Protein AF-0000000078273095 (afdb_homodimer)

pLDDT: mean 83.02, std 12.74, range [33.72, 96.62]

Radius of gyration: 18.43 Å; Cα contacts (8 Å, |Δi|>4): 317; chains: 2; bounding box: 48×40×36 Å

Organism: Zancudomyces culisetae (NCBI:txid1213189)

Sequence (190 aa):
MDFSGLSENREEKAKEWKEKLDGKYLIIDCESLVPSNYDKATALQAKPELQVLLSSLPEPRRVLGPGVPVTRDLRLNRLNVTIDSTGLIKNVSFFMDFSGLSENREEKAKEWKEKLDGKYLIIDCESLVPSNYDKATALQAKPELQVLLSSLPEPRRVLGPGVPVTRDLRLNRLNVTIDSTGLIKNVSFF

Solvent-accessible surface area (backbone atoms only — not comparable to full-atom values): 10516 Å² total; per-residue (Å²): 131,78,63,63,60,60,52,51,55,35,53,52,50,25,51,53,47,35,65,73,42,57,82,19,20,46,39,78,49,50,66,61,80,40,44,86,64,51,35,65,74,56,19,65,67,47,56,74,90,36,48,38,53,49,68,74,51,69,77,53,62,45,77,37,39,71,88,57,88,73,83,82,76,72,40,61,71,21,37,35,39,27,22,42,46,47,18,39,40,75,45,52,41,56,60,131,79,65,62,61,61,52,51,55,36,52,53,50,25,52,54,48,35,64,73,41,58,82,19,21,46,40,78,50,49,66,61,79,40,45,86,64,51,34,65,72,56,19,64,68,46,55,74,90,36,49,39,54,51,66,76,49,70,78,53,63,44,77,37,39,71,88,57,88,72,82,82,75,73,40,61,72,22,38,34,40,27,23,42,45,48,18,38,40,75,45,54,41,55,60

Nearest PDB structures (foldseek):
  3rdz-assembly1_C  TM=8.016E-01  e=1.644E-01  Fagopyrum esculentum
  3w0e-assembly1_B  TM=5.625E-01  e=1.028E-01  Aspergillus fumigatus Af293
  7aon-assembly1_A  TM=6.463E-01  e=2.631E-01  Hordeum vulgare
  5ffn-assembly1_I  TM=5.330E-01  e=2.301E-01  Hordeum vulgare
  1tm5-assembly1_I  TM=5.239E-01  e=3.010E-01  Hordeum vulgare subsp. vulgare

Structure (mmCIF, N/CA/C/O backbone):
data_AF-0000000078273095-model_v1
#
loop_
_entity.id
_entity.type
_entity.pdbx_description
1 polymer 'Uncharacterized protein'
#
loop_
_atom_site.group_PDB
_atom_site.id
_atom_site.type_symbol
_atom_site.label_atom_id
_atom_site.label_alt_id
_atom_site.label_comp_id
_atom_site.label_asym_id
_atom_site.label_entity_id
_atom_site.label_seq_id
_atom_site.pdbx_PDB_ins_code
_atom_site.Cartn_x
_atom_site.Cartn_y
_atom_site.Cartn_z
_atom_site.occupancy
_atom_site.B_iso_or_equiv
_atom_site.auth_seq_id
_atom_site.auth_comp_id
_atom_site.auth_asym_id
_atom_site.auth_atom_id
_atom_site.pdbx_PDB_model_num
ATOM 1 N N . MET A 1 1 ? -30.922 1.148 17.562 1 33.72 1 MET A N 1
ATOM 2 C CA . MET A 1 1 ? -29.469 1.163 17.766 1 33.72 1 MET A CA 1
ATOM 3 C C . MET A 1 1 ? -28.906 2.553 17.516 1 33.72 1 MET A C 1
ATOM 5 O O . MET A 1 1 ? -29.203 3.18 16.5 1 33.72 1 MET A O 1
ATOM 9 N N . ASP A 1 2 ? -28.625 3.279 18.469 1 34.41 2 ASP A N 1
ATOM 10 C CA . ASP A 1 2 ? -28.312 4.703 18.469 1 34.41 2 ASP A CA 1
ATOM 11 C C . ASP A 1 2 ? -27 4.977 17.734 1 34.41 2 ASP A C 1
ATOM 13 O O . ASP A 1 2 ? -25.906 4.789 18.281 1 34.41 2 ASP A O 1
ATOM 17 N N . PHE A 1 3 ? -26.891 4.93 16.406 1 54.34 3 PHE A N 1
ATOM 18 C CA . PHE A 1 3 ? -25.828 5.191 15.438 1 54.34 3 PHE A CA 1
ATOM 19 C C . PHE A 1 3 ? -25.188 6.543 15.695 1 54.34 3 PHE A C 1
ATOM 21 O O . PHE A 1 3 ? -24.188 6.887 15.062 1 54.34 3 PHE A O 1
ATOM 28 N N . SER A 1 4 ? -25.766 7.367 16.547 1 54.34 4 SER A N 1
ATOM 29 C CA . SER A 1 4 ? -25.266 8.695 16.891 1 54.34 4 SER A CA 1
ATOM 30 C C . SER A 1 4 ? -23.922 8.602 17.594 1 54.34 4 SER A C 1
ATOM 32 O O . SER A 1 4 ? -23.031 9.43 17.359 1 54.34 4 SER A O 1
ATOM 34 N N . GLY A 1 5 ? -23.812 7.66 18.438 1 56.56 5 GLY A N 1
ATOM 35 C CA . GLY A 1 5 ? -22.609 7.48 19.234 1 56.56 5 GLY A CA 1
ATOM 36 C C . GLY A 1 5 ? -21.391 7.102 18.406 1 56.56 5 GLY A C 1
ATOM 37 O O . GLY A 1 5 ? -20.281 7.523 18.703 1 56.56 5 GLY A O 1
ATOM 38 N N . LEU A 1 6 ? -21.719 6.309 17.375 1 60.12 6 LEU A N 1
ATOM 39 C CA . LEU A 1 6 ? -20.656 5.836 16.5 1 60.12 6 LEU A CA 1
ATOM 40 C C . LEU A 1 6 ? -20.094 6.977 15.664 1 60.12 6 LEU A C 1
ATOM 42 O O . LEU A 1 6 ? -18.875 7.086 15.492 1 60.12 6 LEU A O 1
ATOM 46 N N . SER A 1 7 ? -21 7.891 15.336 1 66.44 7 SER A N 1
ATOM 47 C CA . SER A 1 7 ? -20.562 9.023 14.531 1 66.44 7 SER A CA 1
ATOM 48 C C . SER A 1 7 ? -19.766 10.023 15.359 1 66.44 7 SER A C 1
ATOM 50 O O . SER A 1 7 ? -18.766 10.578 14.883 1 66.44 7 SER A O 1
ATOM 52 N N . GLU A 1 8 ? -20.203 10.203 16.578 1 68.69 8 GLU A N 1
ATOM 53 C CA . GLU A 1 8 ? -19.516 11.156 17.453 1 68.69 8 GLU A CA 1
ATOM 54 C C . GLU A 1 8 ? -18.094 10.703 17.75 1 68.69 8 GLU A C 1
ATOM 56 O O . GLU A 1 8 ? -17.156 11.516 17.734 1 68.69 8 GLU A O 1
ATOM 61 N N . ASN A 1 9 ? -17.953 9.391 17.953 1 79.25 9 ASN A N 1
ATOM 62 C CA . ASN A 1 9 ? -16.641 8.852 18.281 1 79.25 9 ASN A CA 1
ATOM 63 C C . ASN A 1 9 ? -15.672 8.969 17.094 1 79.25 9 ASN A C 1
ATOM 65 O O . ASN A 1 9 ? -14.5 9.289 17.281 1 79.25 9 ASN A O 1
ATOM 69 N N . ARG A 1 10 ? -16.312 9.055 15.984 1 79.81 10 ARG A N 1
ATOM 70 C CA . ARG A 1 10 ? -15.484 9.141 14.781 1 79.81 10 ARG A CA 1
ATOM 71 C C . ARG A 1 10 ? -14.969 10.562 14.578 1 79.81 10 ARG A C 1
ATOM 73 O O . ARG A 1 10 ? -13.812 10.758 14.195 1 79.81 10 ARG A O 1
ATOM 80 N N . GLU A 1 11 ? -15.852 11.484 14.805 1 83.81 11 GLU A N 1
ATOM 81 C CA . GLU A 1 11 ? -15.492 12.891 14.625 1 83.81 11 GLU A CA 1
ATOM 82 C C . GLU A 1 11 ? -14.445 13.32 15.641 1 83.81 11 GLU A C 1
ATOM 84 O O . GLU A 1 11 ? -13.539 14.094 15.312 1 83.81 11 GLU A O 1
ATOM 89 N N . GLU A 1 12 ? -14.641 12.852 16.797 1 85.69 12 GLU A N 1
ATOM 90 C CA . GLU A 1 12 ? -13.664 13.18 17.828 1 85.69 12 GLU A CA 1
ATOM 91 C C . GLU A 1 12 ? -12.297 12.594 17.5 1 85.69 12 GLU A C 1
ATOM 93 O O . GLU A 1 12 ? -11.266 13.258 17.672 1 85.69 12 GLU A O 1
ATOM 98 N N . LYS A 1 13 ? -12.32 11.414 17.031 1 86.19 13 LYS A N 1
ATOM 99 C CA . LYS A 1 13 ? -11.07 10.766 16.656 1 86.19 13 LYS A CA 1
ATOM 100 C C . LYS A 1 13 ? -10.414 11.477 15.469 1 86.19 13 LYS A C 1
ATOM 102 O O . LYS A 1 13 ? -9.195 11.648 15.438 1 86.19 13 LYS A O 1
ATOM 107 N N . ALA A 1 14 ? -11.219 11.859 14.609 1 88.25 14 ALA A N 1
ATOM 108 C CA . ALA A 1 14 ? -10.719 12.578 13.445 1 88.25 14 ALA A CA 1
ATOM 109 C C . ALA A 1 14 ? -10.07 13.898 13.852 1 88.25 14 ALA A C 1
ATOM 111 O O . ALA A 1 14 ? -9.023 14.281 13.32 1 88.25 14 ALA A O 1
ATOM 112 N N . LYS A 1 15 ? -10.727 14.617 14.75 1 89.62 15 LYS A N 1
ATOM 113 C CA . LYS A 1 15 ? -10.195 15.883 15.242 1 89.62 15 LYS A CA 1
ATOM 114 C C . LYS A 1 15 ? -8.852 15.68 15.945 1 89.62 15 LYS A C 1
ATOM 116 O O . LYS A 1 15 ? -7.922 16.469 15.758 1 89.62 15 LYS A O 1
ATOM 121 N N . GLU A 1 16 ? -8.734 14.648 16.719 1 90.12 16 GLU A N 1
ATOM 122 C CA . GLU A 1 16 ? -7.492 14.336 17.406 1 90.12 16 GLU A CA 1
ATOM 123 C C . GLU A 1 16 ? -6.355 14.094 16.422 1 90.12 16 GLU A C 1
ATOM 125 O O . GLU A 1 16 ? -5.262 14.641 16.578 1 90.12 16 GLU A O 1
ATOM 130 N N . TRP A 1 17 ? -6.68 13.359 15.43 1 90.69 17 TRP A N 1
ATOM 131 C CA . TRP A 1 17 ? -5.641 13.031 14.461 1 90.69 17 TRP A CA 1
ATOM 132 C C . TRP A 1 17 ? -5.34 14.219 13.562 1 90.69 17 TRP A C 1
ATOM 134 O O . TRP A 1 17 ? -4.211 14.391 13.094 1 90.69 17 TRP A O 1
ATOM 144 N N . LYS A 1 18 ? -6.344 14.953 13.312 1 91.31 18 LYS A N 1
ATOM 145 C CA . LYS A 1 18 ? -6.086 16.172 12.547 1 91.31 18 LYS A CA 1
ATOM 146 C C . LYS A 1 18 ? -5.117 17.094 13.289 1 91.31 18 LYS A C 1
ATOM 148 O O . LYS A 1 18 ? -4.215 17.672 12.68 1 91.31 18 LYS A O 1
ATOM 153 N N . GLU A 1 19 ? -5.277 17.203 14.523 1 91.69 19 GLU A N 1
ATOM 154 C CA . GLU A 1 19 ? -4.383 18.031 15.328 1 91.69 19 GLU A CA 1
ATOM 155 C C . GLU A 1 19 ? -2.969 17.453 15.344 1 91.69 19 GLU A C 1
ATOM 157 O O . GLU A 1 19 ? -1.988 18.203 15.266 1 91.69 19 GLU A O 1
ATOM 162 N N . LYS A 1 20 ? -2.811 16.219 15.406 1 92.44 20 LYS A N 1
ATOM 163 C CA . LYS A 1 20 ? -1.517 15.555 15.484 1 92.44 20 LYS A CA 1
ATOM 164 C C . LYS A 1 20 ? -0.78 15.617 14.148 1 92.44 20 LYS A C 1
ATOM 166 O O . LYS A 1 20 ? 0.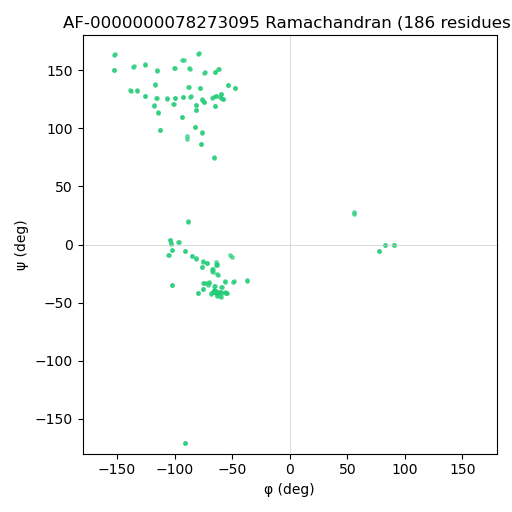45 15.703 14.117 1 92.44 20 LYS A O 1
ATOM 171 N N . LEU A 1 21 ? -1.568 15.586 13.094 1 94.25 21 LEU A N 1
ATOM 172 C CA . LEU A 1 21 ? -0.948 15.367 11.789 1 94.25 21 LEU A CA 1
ATOM 173 C C . LEU A 1 21 ? -0.916 16.656 10.977 1 94.25 21 LEU A C 1
ATOM 175 O O . LEU A 1 21 ? -0.281 16.719 9.922 1 94.25 21 LEU A O 1
ATOM 179 N N . ASP A 1 22 ? -1.639 17.688 11.562 1 92.25 22 ASP A N 1
ATOM 180 C CA . ASP A 1 22 ? -1.715 18.938 10.828 1 92.25 22 ASP A CA 1
ATOM 181 C C . ASP A 1 22 ? -0.324 19.531 10.602 1 92.25 22 ASP A C 1
ATOM 183 O O . ASP A 1 22 ? 0.465 19.641 11.539 1 92.25 22 ASP A O 1
ATOM 187 N N . GLY A 1 23 ? -0.073 19.812 9.32 1 93.19 23 GLY A N 1
ATOM 188 C CA . GLY A 1 23 ? 1.199 20.438 8.984 1 93.19 23 GLY A CA 1
ATOM 189 C C . GLY A 1 23 ? 2.334 19.438 8.867 1 93.19 23 GLY A C 1
ATOM 190 O O . GLY A 1 23 ? 3.486 19.812 8.656 1 93.19 23 GLY A O 1
ATOM 191 N N . LYS A 1 24 ? 2.113 18.203 9.07 1 95.81 24 LYS A N 1
ATOM 192 C CA . LYS A 1 24 ? 3.154 17.188 8.992 1 95.81 24 LYS A CA 1
ATOM 193 C C . LYS A 1 24 ? 3.215 16.562 7.59 1 95.81 24 LYS A C 1
ATOM 195 O O . LYS A 1 24 ? 2.305 16.766 6.785 1 95.81 24 LYS A O 1
ATOM 200 N N . TYR A 1 25 ? 4.367 15.984 7.305 1 95.06 25 TYR A N 1
ATOM 201 C CA . TYR A 1 25 ? 4.602 15.32 6.027 1 95.06 25 TYR A CA 1
ATOM 202 C C . TYR A 1 25 ? 4.609 13.805 6.199 1 95.06 25 TYR A C 1
ATOM 204 O O . TYR A 1 25 ? 5.309 13.273 7.062 1 95.06 25 TYR A O 1
ATOM 212 N N . LEU A 1 26 ? 3.801 13.18 5.438 1 94.5 26 LEU A N 1
ATOM 213 C CA . LEU A 1 26 ? 3.693 11.727 5.516 1 94.5 26 LEU A CA 1
ATOM 214 C C . LEU A 1 26 ? 4.816 11.062 4.727 1 94.5 26 LEU A C 1
ATOM 216 O O . LEU A 1 26 ? 4.988 11.328 3.535 1 94.5 26 LEU A O 1
ATOM 220 N N . ILE A 1 27 ? 5.621 10.266 5.418 1 92.06 27 ILE A N 1
ATOM 221 C CA . ILE A 1 27 ? 6.598 9.406 4.762 1 92.06 27 ILE A CA 1
ATOM 222 C C . ILE A 1 27 ? 5.996 8.023 4.535 1 92.06 27 ILE A C 1
ATOM 224 O O . ILE A 1 27 ? 5.727 7.293 5.492 1 92.06 27 ILE A O 1
ATOM 228 N N . ILE A 1 28 ? 5.773 7.781 3.348 1 88.56 28 ILE A N 1
ATOM 229 C CA . ILE A 1 28 ? 5.234 6.465 3.029 1 88.56 28 ILE A CA 1
ATOM 230 C C . ILE A 1 28 ? 6.375 5.449 2.955 1 88.56 28 ILE A C 1
ATOM 232 O O . ILE A 1 28 ? 7.168 5.465 2.01 1 88.56 28 ILE A O 1
ATOM 236 N N . ASP A 1 29 ? 6.488 4.746 3.955 1 82.5 29 ASP A N 1
ATOM 237 C CA . ASP A 1 29 ? 7.48 3.68 4.012 1 82.5 29 ASP A CA 1
ATOM 238 C C . ASP A 1 29 ? 6.902 2.367 3.486 1 82.5 29 ASP A C 1
ATOM 240 O O . ASP A 1 29 ? 6.195 1.659 4.207 1 82.5 29 ASP A O 1
ATOM 244 N N . CYS A 1 30 ? 7.078 2.084 2.244 1 72 30 CYS A N 1
ATOM 245 C CA . CYS A 1 30 ? 6.52 1.005 1.436 1 72 30 CYS A CA 1
ATOM 246 C C . CYS A 1 30 ? 6.414 -0.283 2.244 1 72 30 CYS A C 1
ATOM 248 O O . CYS A 1 30 ? 5.469 -1.053 2.074 1 72 30 CYS A O 1
ATOM 250 N N . GLU A 1 31 ? 7.242 -0.464 3.117 1 67.81 31 GLU A N 1
ATOM 251 C CA . GLU A 1 31 ? 7.258 -1.701 3.891 1 67.81 31 GLU A CA 1
ATOM 252 C C . GLU A 1 31 ? 5.973 -1.862 4.699 1 67.81 31 GLU A C 1
ATOM 254 O O . GLU A 1 31 ? 5.531 -2.984 4.957 1 67.81 31 GLU A O 1
ATOM 259 N N . SER A 1 32 ? 5.371 -0.72 4.977 1 65.38 32 SER A N 1
ATOM 260 C CA . SER A 1 32 ? 4.188 -0.773 5.824 1 65.38 32 SER A CA 1
ATOM 261 C C . SER A 1 32 ? 2.949 -1.159 5.023 1 65.38 32 SER A C 1
ATOM 263 O O . SER A 1 32 ? 1.927 -1.542 5.594 1 65.38 32 SER A O 1
ATOM 265 N N . LEU A 1 33 ? 3.107 -1.126 3.818 1 69.5 33 LEU A N 1
ATOM 266 C CA . LEU A 1 33 ? 1.97 -1.424 2.955 1 69.5 33 LEU A CA 1
ATOM 267 C C . LEU A 1 33 ? 2.072 -2.834 2.387 1 69.5 33 LEU A C 1
ATOM 269 O O . LEU A 1 33 ? 1.151 -3.309 1.717 1 69.5 33 LEU A O 1
ATOM 273 N N . VAL A 1 34 ? 3.143 -3.521 2.785 1 77.19 34 VAL A N 1
ATOM 274 C CA . VAL A 1 34 ? 3.418 -4.859 2.271 1 77.19 34 VAL A CA 1
ATOM 275 C C . VAL A 1 34 ? 3.332 -5.879 3.406 1 77.19 34 VAL A C 1
ATOM 277 O O . VAL A 1 34 ? 3.473 -5.523 4.578 1 77.19 34 VAL A O 1
ATOM 280 N N . PRO A 1 35 ? 2.949 -7.125 3.107 1 80 35 PRO A N 1
ATOM 281 C CA . PRO A 1 35 ? 2.988 -8.125 4.172 1 80 35 PRO A CA 1
ATOM 282 C C . PRO A 1 35 ? 4.301 -8.109 4.953 1 80 35 PRO A C 1
ATOM 284 O O . PRO A 1 35 ? 5.367 -7.902 4.367 1 80 35 PRO A O 1
ATOM 287 N N . SER A 1 36 ? 4.215 -8.172 6.309 1 75.38 36 SER A N 1
ATOM 288 C CA . SER A 1 36 ? 5.336 -7.98 7.223 1 75.38 36 SER A CA 1
ATOM 289 C C . SER A 1 36 ? 6.477 -8.945 6.91 1 75.38 36 SER A C 1
ATOM 291 O O . SER A 1 36 ? 7.648 -8.609 7.09 1 75.38 36 SER A O 1
ATOM 293 N N . ASN A 1 37 ? 6.215 -10.07 6.453 1 80 37 ASN A N 1
ATOM 294 C CA . ASN A 1 37 ? 7.246 -11.078 6.234 1 80 37 ASN A CA 1
ATOM 295 C C . ASN A 1 37 ? 7.723 -11.086 4.785 1 80 37 ASN A C 1
ATOM 297 O O . ASN A 1 37 ? 8.578 -11.891 4.414 1 80 37 ASN A O 1
ATOM 301 N N . TYR A 1 38 ? 7.176 -10.18 4.008 1 85.88 38 TYR A N 1
ATOM 302 C CA . TYR A 1 38 ? 7.586 -10.086 2.611 1 85.88 38 TYR A CA 1
ATOM 303 C C . TYR A 1 38 ? 9.031 -9.633 2.494 1 85.88 38 TYR A C 1
ATOM 305 O O . TYR A 1 38 ? 9.438 -8.648 3.125 1 85.88 38 TYR A O 1
ATOM 313 N N . ASP A 1 39 ? 9.859 -10.344 1.793 1 86.88 39 ASP A N 1
ATOM 314 C CA . ASP A 1 39 ? 11.258 -10.016 1.54 1 86.88 39 ASP A CA 1
ATOM 315 C C . ASP A 1 39 ? 11.492 -9.688 0.066 1 86.88 39 ASP A C 1
ATOM 317 O O . ASP A 1 39 ? 11.688 -10.594 -0.749 1 86.88 39 ASP A O 1
ATOM 321 N N . LYS A 1 40 ? 11.523 -8.453 -0.267 1 86.25 40 LYS A N 1
ATOM 322 C CA . LYS A 1 40 ? 11.672 -7.988 -1.643 1 86.25 40 LYS A CA 1
ATOM 323 C C . LYS A 1 40 ? 12.977 -8.5 -2.258 1 86.25 40 LYS A C 1
ATOM 325 O O . LYS A 1 40 ? 13.008 -8.859 -3.436 1 86.25 40 LYS A O 1
ATOM 330 N N . ALA A 1 41 ? 14.039 -8.477 -1.51 1 89.5 41 ALA A N 1
ATOM 331 C CA . ALA A 1 41 ? 15.328 -8.93 -2.01 1 89.5 41 ALA A CA 1
ATOM 332 C C . ALA A 1 41 ? 15.242 -10.359 -2.537 1 89.5 41 ALA A C 1
ATOM 334 O O . ALA A 1 41 ? 15.797 -10.68 -3.594 1 89.5 41 ALA A O 1
ATOM 335 N N . THR A 1 42 ? 14.516 -11.219 -1.789 1 92.25 42 THR A N 1
ATOM 336 C CA . THR A 1 42 ? 14.352 -12.609 -2.201 1 92.25 42 THR A CA 1
ATOM 337 C C . THR A 1 42 ? 13.5 -12.703 -3.465 1 92.25 42 THR A C 1
ATOM 339 O O . THR A 1 42 ? 13.82 -13.461 -4.379 1 92.25 42 THR A O 1
ATOM 342 N N . ALA A 1 43 ? 12.461 -11.938 -3.521 1 92.94 43 ALA A N 1
ATOM 343 C CA . ALA A 1 43 ? 11.594 -11.93 -4.699 1 92.94 43 ALA A CA 1
ATOM 344 C C . ALA A 1 43 ? 12.375 -11.523 -5.945 1 92.94 43 ALA A C 1
ATOM 346 O O . ALA A 1 43 ? 12.164 -12.078 -7.027 1 92.94 43 ALA A O 1
ATOM 347 N N . LEU A 1 44 ? 13.312 -10.602 -5.789 1 93.94 44 LEU A N 1
ATOM 348 C CA . LEU A 1 44 ? 14.07 -10.039 -6.898 1 93.94 44 LEU A CA 1
ATOM 349 C C . LEU A 1 44 ? 15.125 -11.023 -7.391 1 93.94 44 LEU A C 1
ATOM 351 O O . LEU A 1 44 ? 15.688 -10.852 -8.477 1 93.94 44 LEU A O 1
ATOM 355 N N . GLN A 1 45 ? 15.383 -12.016 -6.621 1 94.88 45 GLN A N 1
ATOM 356 C CA . GLN A 1 45 ? 16.344 -13.031 -7.035 1 94.88 45 GLN A CA 1
ATOM 357 C C . GLN A 1 45 ? 15.734 -13.969 -8.078 1 94.88 45 GLN A C 1
ATOM 359 O O . GLN A 1 45 ? 16.469 -14.68 -8.773 1 94.88 45 GLN A O 1
ATOM 364 N N . ALA A 1 46 ? 14.406 -13.992 -8.141 1 94.88 46 ALA A N 1
ATOM 365 C CA . ALA A 1 46 ? 13.758 -14.828 -9.141 1 94.88 46 ALA A CA 1
ATOM 366 C C . ALA A 1 46 ? 14.133 -14.391 -10.555 1 94.88 46 ALA A C 1
ATOM 368 O O . ALA A 1 46 ? 14.531 -13.242 -10.766 1 94.88 46 ALA A O 1
ATOM 369 N N . LYS A 1 47 ? 14.125 -15.367 -11.523 1 95.38 47 LYS A N 1
ATOM 370 C CA . LYS A 1 47 ? 14.344 -15.023 -12.922 1 95.38 47 LYS A CA 1
ATOM 371 C C . LYS A 1 47 ? 13.383 -13.93 -13.383 1 95.38 47 LYS A C 1
ATOM 373 O O . LYS A 1 47 ? 12.211 -13.93 -12.992 1 95.38 47 LYS A O 1
ATOM 378 N N . PRO A 1 48 ? 13.938 -12.984 -14.141 1 94.19 48 PRO A N 1
ATOM 379 C CA . PRO A 1 48 ? 13.102 -11.875 -14.602 1 94.19 48 PRO A CA 1
ATOM 380 C C . PRO A 1 48 ? 11.789 -12.352 -15.227 1 94.19 48 PRO A C 1
ATOM 382 O O . PRO A 1 48 ? 10.75 -11.711 -15.047 1 94.19 48 PRO A O 1
ATOM 385 N N . GLU A 1 49 ? 11.828 -13.562 -15.883 1 95 49 GLU A N 1
ATOM 386 C CA . GLU A 1 49 ? 10.633 -14.07 -16.547 1 95 49 GLU A CA 1
ATOM 387 C C . GLU A 1 49 ? 9.586 -14.523 -15.531 1 95 49 GLU A C 1
ATOM 389 O O . GLU A 1 49 ? 8.406 -14.656 -15.859 1 95 49 GLU A O 1
ATOM 394 N N . LEU A 1 50 ? 10 -14.703 -14.297 1 96.56 50 LEU A N 1
ATOM 395 C CA . LEU A 1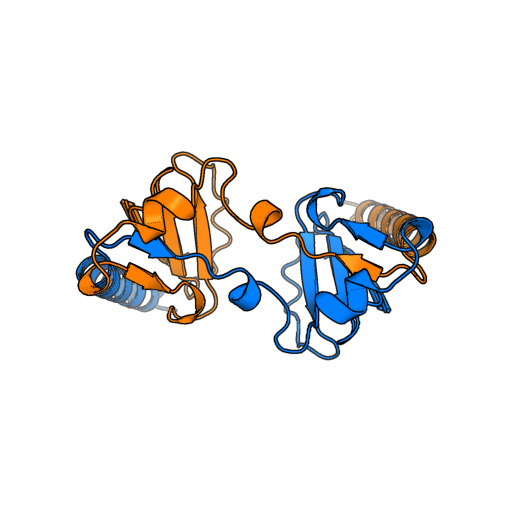 50 ? 9.102 -15.18 -13.258 1 96.56 50 LEU A CA 1
ATOM 396 C C . LEU A 1 50 ? 8.656 -14.031 -12.352 1 96.56 50 LEU A C 1
ATOM 398 O O . LEU A 1 50 ? 7.836 -14.219 -11.453 1 96.56 50 LEU A O 1
ATOM 402 N N . GLN A 1 51 ? 9.195 -12.875 -12.586 1 96.06 51 GLN A N 1
ATOM 403 C CA . GLN A 1 51 ? 8.844 -11.719 -11.766 1 96.06 51 GLN A CA 1
ATOM 404 C C . GLN A 1 51 ? 7.625 -10.992 -12.336 1 96.06 51 GLN A C 1
ATOM 406 O O . GLN A 1 51 ? 7.512 -10.82 -13.555 1 96.06 51 GLN A O 1
ATOM 411 N N . VAL A 1 52 ? 6.719 -10.648 -11.43 1 95.69 52 VAL A N 1
ATOM 412 C CA . VAL A 1 52 ? 5.574 -9.82 -11.812 1 95.69 52 VAL A CA 1
ATOM 413 C C . VAL A 1 52 ? 5.504 -8.594 -10.914 1 95.69 52 VAL A C 1
ATOM 415 O O . VAL A 1 52 ? 5.543 -8.703 -9.688 1 95.69 52 VAL A O 1
ATOM 418 N N . LEU A 1 53 ? 5.422 -7.441 -11.586 1 91.88 53 LEU A N 1
ATOM 419 C CA . LEU A 1 53 ? 5.301 -6.203 -10.836 1 91.88 53 LEU A CA 1
ATOM 420 C C . LEU A 1 53 ? 3.875 -6.012 -10.328 1 91.88 53 LEU A C 1
ATOM 422 O O . LEU A 1 53 ? 2.914 -6.266 -11.062 1 91.88 53 LEU A O 1
ATOM 426 N N . LEU A 1 54 ? 3.799 -5.621 -9.07 1 90.25 54 LEU A N 1
ATOM 427 C CA . LEU A 1 54 ? 2.482 -5.309 -8.523 1 90.25 54 LEU A CA 1
ATOM 428 C C . LEU A 1 54 ? 1.774 -4.262 -9.375 1 90.25 54 LEU A C 1
ATOM 430 O O . LEU A 1 54 ? 0.569 -4.363 -9.617 1 90.25 54 LEU A O 1
ATOM 434 N N . SER A 1 55 ? 2.504 -3.258 -9.82 1 84.81 55 SER A N 1
ATOM 435 C CA . SER A 1 55 ? 1.945 -2.156 -10.594 1 84.81 55 SER A CA 1
ATOM 436 C C . SER A 1 55 ? 1.401 -2.645 -11.93 1 84.81 55 SER A C 1
ATOM 438 O O . SER A 1 55 ? 0.615 -1.949 -12.578 1 84.81 55 SER A O 1
ATOM 440 N N . SER A 1 56 ? 1.796 -3.824 -12.359 1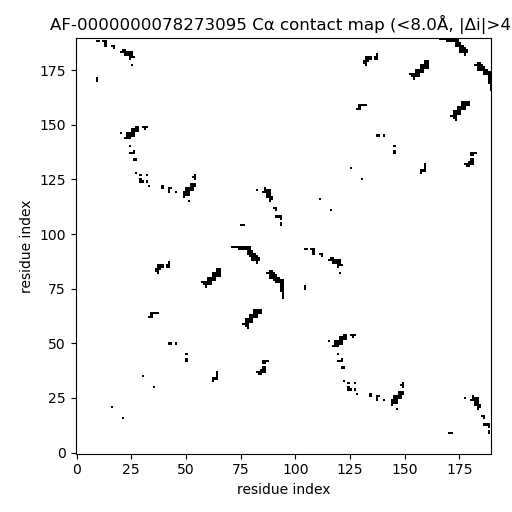 88.06 56 SER A N 1
ATOM 441 C CA . SER A 1 56 ? 1.328 -4.383 -13.625 1 88.06 56 SER A CA 1
ATOM 442 C C . SER A 1 56 ? -0.008 -5.102 -13.453 1 88.06 56 SER A C 1
ATOM 444 O O . SER A 1 56 ? -0.664 -5.445 -14.438 1 88.06 56 SER A O 1
ATOM 446 N N . LEU A 1 57 ? -0.493 -5.32 -12.273 1 88.06 57 LEU A N 1
ATOM 447 C CA . LEU A 1 57 ? -1.728 -6.039 -11.984 1 88.06 57 LEU A CA 1
ATOM 448 C C . LEU A 1 57 ? -2.928 -5.102 -12.016 1 88.06 57 LEU A C 1
ATOM 450 O O . LEU A 1 57 ? -2.789 -3.9 -11.766 1 88.06 57 LEU A O 1
ATOM 454 N N . PRO A 1 58 ? -4.059 -5.699 -12.352 1 83.38 58 PRO A N 1
ATOM 455 C CA . PRO A 1 58 ? -5.25 -4.852 -12.398 1 83.38 58 PRO A CA 1
ATOM 456 C C . PRO A 1 58 ? -5.637 -4.301 -11.031 1 83.38 58 PRO A C 1
ATOM 458 O O . PRO A 1 58 ? -5.383 -4.945 -10.008 1 83.38 58 PRO A O 1
ATOM 461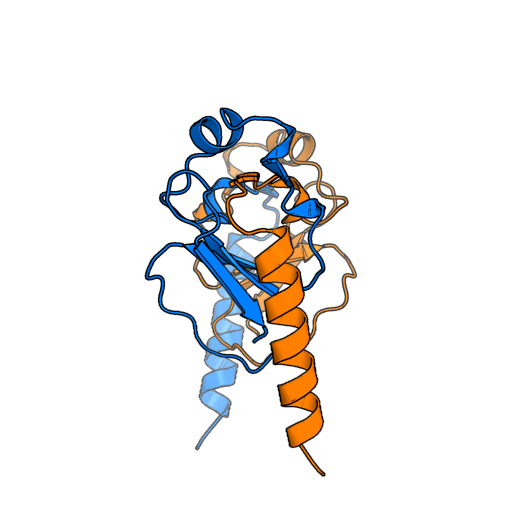 N N . GLU A 1 59 ? -6.238 -3.051 -11.086 1 78 59 GLU A N 1
ATOM 462 C CA . GLU A 1 59 ? -6.812 -2.447 -9.883 1 78 59 GLU A CA 1
ATOM 463 C C . GLU A 1 59 ? -8.328 -2.623 -9.852 1 78 59 GLU A C 1
ATOM 465 O O . GLU A 1 59 ? -8.969 -2.715 -10.898 1 78 59 GLU A O 1
ATOM 470 N N . PRO A 1 60 ? -9.031 -2.682 -8.695 1 75.12 60 PRO A N 1
ATOM 471 C CA . PRO A 1 60 ? -8.375 -2.65 -7.387 1 75.12 60 PRO A CA 1
ATOM 472 C C . PRO A 1 60 ? -7.668 -3.959 -7.047 1 75.12 60 PRO A C 1
ATOM 474 O O . PRO A 1 60 ? -8.07 -5.023 -7.52 1 75.12 60 PRO A O 1
ATOM 477 N N . ARG A 1 61 ? -6.539 -3.891 -6.27 1 82.94 61 ARG A N 1
ATOM 478 C CA . ARG A 1 61 ? -5.777 -5.066 -5.867 1 82.94 61 ARG A CA 1
ATOM 479 C C . ARG A 1 61 ? -5.383 -4.988 -4.398 1 82.94 61 ARG A C 1
ATOM 481 O O . ARG A 1 61 ? -5.25 -3.896 -3.842 1 82.94 61 ARG A O 1
ATOM 488 N N . ARG A 1 62 ? -5.23 -6.16 -3.869 1 80.12 62 ARG A N 1
ATOM 489 C CA . ARG A 1 62 ? -4.773 -6.309 -2.492 1 80.12 62 ARG A CA 1
ATOM 490 C C . ARG A 1 62 ? -3.75 -7.434 -2.373 1 80.12 62 ARG A C 1
ATOM 492 O O . ARG A 1 62 ? -3.922 -8.5 -2.969 1 80.12 62 ARG A O 1
ATOM 499 N N . VAL A 1 63 ? -2.707 -7.09 -1.704 1 87.94 63 VAL A N 1
ATOM 500 C CA . VAL A 1 63 ? -1.677 -8.094 -1.451 1 87.94 63 VAL A CA 1
ATOM 501 C C . VAL A 1 63 ? -1.834 -8.648 -0.038 1 87.94 63 VAL A C 1
ATOM 503 O O . VAL A 1 63 ? -1.895 -7.895 0.932 1 87.94 63 VAL A O 1
ATOM 506 N N . LEU A 1 64 ? -1.93 -9.961 0.062 1 86.12 64 LEU A N 1
ATOM 507 C CA . LEU A 1 64 ? -2.129 -10.641 1.34 1 86.12 64 LEU A CA 1
ATOM 508 C C . LEU A 1 64 ? -0.942 -11.539 1.668 1 86.12 64 LEU A C 1
ATOM 510 O O . LEU A 1 64 ? -0.391 -12.195 0.781 1 86.12 64 LEU A O 1
ATOM 514 N N . GLY A 1 65 ? -0.597 -11.453 2.926 1 85.88 65 GLY A N 1
ATOM 515 C CA . GLY A 1 65 ? 0.365 -12.43 3.402 1 85.88 65 GLY A CA 1
ATOM 516 C C . GLY A 1 65 ? -0.258 -13.781 3.707 1 85.88 65 GLY A C 1
ATOM 517 O O . GLY A 1 65 ? -1.483 -13.914 3.727 1 85.88 65 GLY A O 1
ATOM 518 N N . PRO A 1 66 ? 0.653 -14.781 3.82 1 80 66 PRO A N 1
ATOM 519 C CA . PRO A 1 66 ? 0.126 -16.109 4.125 1 80 66 PRO A CA 1
ATOM 520 C C . PRO A 1 66 ? -0.645 -16.156 5.441 1 80 66 PRO A C 1
ATOM 522 O O . PRO A 1 66 ? -0.159 -15.656 6.461 1 80 66 PRO A O 1
ATOM 525 N N . GLY A 1 67 ? -1.843 -16.703 5.414 1 77.06 67 GLY A N 1
ATOM 526 C CA . GLY A 1 67 ? -2.594 -16.922 6.637 1 77.06 67 GLY A CA 1
ATOM 527 C C . GLY A 1 67 ? -3.248 -15.672 7.18 1 77.06 67 GLY A C 1
ATOM 528 O O . GLY A 1 67 ? -3.75 -15.664 8.305 1 77.06 67 GLY A O 1
ATOM 529 N N . VAL A 1 68 ? -3.006 -14.516 6.594 1 72.38 68 VAL A N 1
ATOM 530 C CA . VAL A 1 68 ? -3.6 -13.281 7.098 1 72.38 68 VAL A CA 1
ATOM 531 C C . VAL A 1 68 ? -5.117 -13.328 6.941 1 72.38 68 VAL A C 1
ATOM 533 O O . VAL A 1 68 ? -5.625 -13.664 5.867 1 72.38 68 VAL A O 1
ATOM 536 N N . PRO A 1 69 ? -5.836 -13.227 8.141 1 72.44 69 PRO A N 1
ATOM 537 C CA . PRO A 1 69 ? -7.297 -13.203 8.031 1 72.44 69 PRO A CA 1
ATOM 538 C C . PRO A 1 69 ? -7.805 -12.055 7.164 1 72.44 69 PRO A C 1
ATOM 540 O O . PRO A 1 69 ? -7.238 -10.961 7.191 1 72.44 69 PRO A O 1
ATOM 543 N N . VAL A 1 70 ? -8.602 -12.344 6.152 1 70.88 70 VAL A N 1
ATOM 544 C CA . VAL A 1 70 ? -9.141 -11.32 5.266 1 70.88 70 VAL A CA 1
ATOM 545 C C . VAL A 1 70 ? -10.664 -11.281 5.395 1 70.88 70 VAL A C 1
ATOM 547 O O . VAL A 1 70 ? -11.312 -12.328 5.504 1 70.88 70 VAL A O 1
ATOM 550 N N . THR A 1 71 ? -11.141 -9.961 5.703 1 67.62 71 THR A N 1
ATOM 551 C CA . THR A 1 71 ? -12.586 -9.805 5.637 1 67.62 71 THR A CA 1
ATOM 552 C C . THR A 1 71 ? -13.055 -9.719 4.188 1 67.62 71 THR A C 1
ATOM 554 O O . THR A 1 71 ? -12.492 -8.961 3.391 1 67.62 71 THR A O 1
ATOM 557 N N . ARG A 1 72 ? -14 -10.641 3.924 1 68.62 72 ARG A N 1
ATOM 558 C CA . ARG A 1 72 ? -14.586 -10.594 2.59 1 68.62 72 ARG A CA 1
ATOM 559 C C . ARG A 1 72 ? -15.578 -9.438 2.467 1 68.62 72 ARG A C 1
ATOM 561 O O . ARG A 1 72 ? -16.562 -9.375 3.211 1 68.62 72 ARG A O 1
ATOM 568 N N . ASP A 1 73 ? -15.062 -8.227 1.896 1 64.06 73 ASP A N 1
ATOM 569 C CA . ASP A 1 73 ? -15.914 -7.047 1.814 1 64.06 73 ASP A CA 1
ATOM 570 C C . ASP A 1 73 ? -16.719 -7.039 0.518 1 64.06 73 ASP A C 1
ATOM 572 O O . ASP A 1 73 ? -17.312 -6.02 0.156 1 64.06 73 ASP A O 1
ATOM 576 N N . LEU A 1 74 ? -16.953 -8.062 -0.233 1 67.44 74 LEU A N 1
ATOM 577 C CA . LEU A 1 74 ? -17.766 -8.305 -1.42 1 67.44 74 LEU A CA 1
ATOM 578 C C . LEU A 1 74 ? -17.406 -7.332 -2.539 1 67.44 74 LEU A C 1
ATOM 580 O O . LEU A 1 74 ? -18.266 -6.879 -3.285 1 67.44 74 LEU A O 1
ATOM 584 N N . ARG A 1 75 ? -16.203 -6.836 -2.594 1 70.38 75 ARG A N 1
ATOM 585 C CA . ARG A 1 75 ? -15.703 -6.164 -3.789 1 70.38 75 ARG A CA 1
ATOM 586 C C . ARG A 1 75 ? -15.32 -7.176 -4.867 1 70.38 75 ARG A C 1
ATOM 588 O O . ARG A 1 75 ? -14.164 -7.59 -4.953 1 70.38 75 ARG A O 1
ATOM 595 N N . LEU A 1 76 ? -16.234 -7.535 -5.605 1 77.56 76 LEU A N 1
ATOM 596 C CA . LEU A 1 76 ? -16.156 -8.664 -6.523 1 77.56 76 LEU A CA 1
ATOM 597 C C . LEU A 1 76 ? -15.109 -8.43 -7.602 1 77.56 76 LEU A C 1
ATOM 599 O O . LEU A 1 76 ? -14.617 -9.375 -8.219 1 77.56 76 LEU A O 1
ATOM 603 N N . ASN A 1 77 ? -14.68 -7.184 -7.742 1 80.88 77 ASN A N 1
ATOM 604 C CA . ASN A 1 77 ? -13.75 -6.879 -8.82 1 80.88 77 ASN A CA 1
ATOM 605 C C . ASN A 1 77 ? -12.328 -6.699 -8.297 1 80.88 77 ASN A C 1
ATOM 607 O O . ASN A 1 77 ? -11.406 -6.406 -9.062 1 80.88 77 ASN A O 1
ATOM 611 N N . ARG A 1 78 ? -12.18 -6.93 -6.992 1 80.75 78 ARG A N 1
ATOM 612 C CA . ARG A 1 78 ? -10.852 -6.738 -6.422 1 80.75 78 ARG A CA 1
ATOM 613 C C . ARG A 1 78 ? -10 -8 -6.566 1 80.75 78 ARG A C 1
ATOM 615 O O . ARG A 1 78 ? -10.398 -9.078 -6.117 1 80.75 78 ARG A O 1
ATOM 622 N N . LEU A 1 79 ? -8.828 -7.805 -7.145 1 87 79 LEU A N 1
ATOM 623 C CA . LEU A 1 79 ? -7.848 -8.883 -7.258 1 87 79 LEU A CA 1
ATOM 624 C C . LEU A 1 79 ? -7.07 -9.047 -5.957 1 87 79 LEU A C 1
ATOM 626 O O . LEU A 1 79 ? -6.391 -8.117 -5.512 1 87 79 LEU A O 1
ATOM 630 N N . ASN A 1 80 ? -7.262 -10.227 -5.332 1 87.62 80 ASN A N 1
ATOM 631 C CA . ASN A 1 80 ? -6.5 -10.578 -4.141 1 87.62 80 ASN A CA 1
ATOM 632 C C . ASN A 1 80 ? -5.352 -11.531 -4.465 1 87.62 80 ASN A C 1
ATOM 634 O O . ASN A 1 80 ? -5.574 -12.602 -5.02 1 87.62 80 ASN A O 1
ATOM 638 N N . VAL A 1 81 ? -4.164 -11.062 -4.148 1 91.56 81 VAL A N 1
ATOM 639 C CA . VAL A 1 81 ? -2.975 -11.875 -4.402 1 91.56 81 VAL A CA 1
ATOM 640 C C . VAL A 1 81 ? -2.322 -12.266 -3.078 1 91.56 81 VAL A C 1
ATOM 642 O O . VAL A 1 81 ? -1.863 -11.406 -2.326 1 91.56 81 VAL A O 1
ATOM 645 N N . THR A 1 82 ? -2.342 -13.57 -2.785 1 92 82 THR A N 1
ATOM 646 C CA . THR A 1 82 ? -1.688 -14.086 -1.588 1 92 82 THR A CA 1
ATOM 647 C C . THR A 1 82 ? -0.26 -14.523 -1.898 1 92 82 THR A C 1
ATOM 649 O O . THR A 1 82 ? -0.033 -15.297 -2.83 1 92 82 THR A O 1
ATOM 652 N N . ILE A 1 83 ? 0.687 -13.984 -1.083 1 94 83 ILE A N 1
ATOM 653 C CA . ILE A 1 83 ? 2.088 -14.305 -1.337 1 94 83 ILE A CA 1
ATOM 654 C C . ILE A 1 83 ? 2.727 -14.859 -0.066 1 94 83 ILE A C 1
ATOM 656 O O . ILE A 1 83 ? 2.221 -14.648 1.037 1 94 83 ILE A O 1
ATOM 660 N N . ASP A 1 84 ? 3.777 -15.633 -0.267 1 93.62 84 ASP A N 1
ATOM 661 C CA . ASP A 1 84 ? 4.578 -16.031 0.889 1 93.62 84 ASP A CA 1
ATOM 662 C C . ASP A 1 84 ? 5.711 -15.039 1.135 1 93.62 84 ASP A C 1
ATOM 664 O O . ASP A 1 84 ? 5.758 -13.969 0.513 1 93.62 84 ASP A O 1
ATOM 668 N N . SER A 1 85 ? 6.633 -15.398 2.053 1 91.25 85 SER A N 1
ATOM 669 C CA . SER A 1 85 ? 7.676 -14.469 2.479 1 91.25 85 SER A CA 1
ATOM 670 C C . SER A 1 85 ? 8.648 -14.172 1.344 1 91.25 85 SER A C 1
ATOM 672 O O . SER A 1 85 ? 9.312 -13.133 1.339 1 91.25 85 SER A O 1
ATOM 674 N N . THR A 1 86 ? 8.742 -15.055 0.307 1 93.19 86 THR A N 1
ATOM 675 C CA . THR A 1 86 ? 9.688 -14.898 -0.792 1 93.19 86 THR A CA 1
ATOM 676 C C . THR A 1 86 ? 9.055 -14.109 -1.94 1 93.19 86 THR A C 1
ATOM 678 O O . THR A 1 86 ? 9.727 -13.797 -2.924 1 93.19 86 THR A O 1
ATOM 681 N N . GLY A 1 87 ? 7.73 -13.828 -1.735 1 94 87 GLY A N 1
ATOM 682 C CA . GLY A 1 87 ? 7.016 -13.156 -2.809 1 94 87 GLY A CA 1
ATOM 683 C C . GLY A 1 87 ? 6.363 -14.117 -3.785 1 94 87 GLY A C 1
ATOM 684 O O . GLY A 1 87 ? 5.75 -13.688 -4.766 1 94 87 GLY A O 1
ATOM 685 N N . LEU A 1 88 ? 6.555 -15.43 -3.498 1 96.06 88 LEU A N 1
ATOM 686 C CA . LEU A 1 88 ? 5.898 -16.422 -4.344 1 96.06 88 LEU A CA 1
ATOM 687 C C . LEU A 1 88 ? 4.383 -16.312 -4.23 1 96.06 88 LEU A C 1
ATOM 689 O O . LEU A 1 88 ? 3.84 -16.297 -3.121 1 96.06 88 LEU A O 1
ATOM 693 N N . ILE A 1 89 ? 3.773 -16.203 -5.359 1 95.81 89 ILE A N 1
ATOM 694 C CA . ILE A 1 89 ? 2.318 -16.094 -5.371 1 95.81 89 ILE A CA 1
ATOM 695 C C . ILE A 1 89 ? 1.698 -17.469 -5.07 1 95.81 89 ILE A C 1
ATOM 697 O O . ILE A 1 89 ? 1.931 -18.438 -5.797 1 95.81 89 ILE A O 1
ATOM 701 N N . LYS A 1 90 ? 0.884 -17.516 -4.02 1 94.38 90 LYS A N 1
ATOM 702 C CA . LYS A 1 90 ? 0.3 -18.766 -3.562 1 94.38 90 LYS A CA 1
ATOM 703 C C . LYS A 1 90 ? -1.155 -18.891 -4.004 1 94.38 90 LYS A C 1
ATOM 705 O O . LYS A 1 90 ? -1.655 -20 -4.211 1 94.38 90 LYS A O 1
ATOM 710 N N . ASN A 1 91 ? -1.791 -17.828 -4.027 1 92.56 91 ASN A N 1
ATOM 711 C CA . ASN A 1 91 ? -3.205 -17.859 -4.379 1 92.56 91 ASN A CA 1
ATOM 712 C C . ASN A 1 91 ? -3.656 -16.547 -5.008 1 92.56 91 ASN A C 1
ATOM 714 O O . ASN A 1 91 ? -3.084 -15.492 -4.727 1 92.56 91 ASN A O 1
ATOM 718 N N . VAL A 1 92 ? -4.66 -16.625 -5.898 1 92.44 92 VAL A N 1
ATOM 719 C CA . VAL A 1 92 ? -5.301 -15.469 -6.523 1 92.44 92 VAL A CA 1
ATOM 720 C C . VAL A 1 92 ? -6.816 -15.625 -6.453 1 92.44 92 VAL A C 1
ATOM 722 O O . VAL A 1 92 ? -7.352 -16.703 -6.695 1 92.44 92 VAL A O 1
ATOM 725 N N . SER A 1 93 ? -7.469 -14.602 -6.047 1 89.75 93 SER A N 1
ATOM 726 C CA . SER A 1 93 ? -8.922 -14.641 -5.93 1 89.75 93 SER A CA 1
ATOM 727 C C . SER A 1 93 ? -9.523 -13.25 -6.117 1 89.75 93 SER A C 1
ATOM 729 O O . SER A 1 93 ? -8.805 -12.258 -6.168 1 89.75 93 SER A O 1
ATOM 731 N N . PHE A 1 94 ? -10.914 -13.281 -6.371 1 85 94 PHE A N 1
ATOM 732 C CA . PHE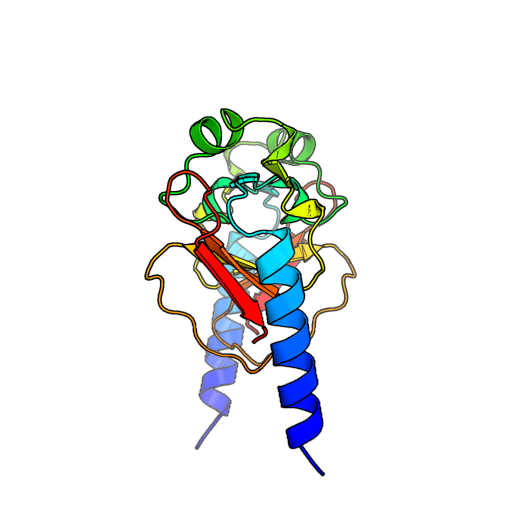 A 1 94 ? -11.617 -12.008 -6.469 1 85 94 PHE A CA 1
ATOM 733 C C . PHE A 1 94 ? -12.68 -11.883 -5.383 1 85 94 PHE A C 1
ATOM 735 O O . PHE A 1 94 ? -13.578 -12.727 -5.293 1 85 94 PHE A O 1
ATOM 742 N N . PHE A 1 95 ? -12.539 -10.883 -4.535 1 80.06 95 PHE A N 1
ATOM 743 C CA . PHE A 1 95 ? -13.539 -10.516 -3.539 1 80.06 95 PHE A CA 1
ATOM 744 C C . PHE A 1 95 ? -13.133 -9.234 -2.814 1 80.06 95 PHE A C 1
ATOM 746 O O . PHE A 1 95 ? -11.977 -8.812 -2.889 1 80.06 95 PHE A O 1
ATOM 753 N N . MET B 1 1 ? -32.75 -11 -9.664 1 34.56 1 MET B N 1
ATOM 754 C CA . MET B 1 1 ? -31.484 -10.625 -10.273 1 34.56 1 MET B CA 1
ATOM 755 C C . MET B 1 1 ? -30.484 -11.781 -10.188 1 34.56 1 MET B C 1
ATOM 757 O O . MET B 1 1 ? -30.297 -12.375 -9.125 1 34.56 1 MET B O 1
ATOM 761 N N . ASP B 1 2 ? -30.25 -12.461 -11.164 1 33.78 2 ASP B N 1
ATOM 762 C CA . ASP B 1 2 ? -29.516 -13.727 -11.266 1 33.78 2 ASP B CA 1
ATOM 763 C C . ASP B 1 2 ? -28.047 -13.547 -10.914 1 33.78 2 ASP B C 1
ATOM 765 O O . ASP B 1 2 ? -27.266 -13.062 -11.734 1 33.78 2 ASP B O 1
ATOM 769 N N . PHE B 1 3 ? -27.609 -13.398 -9.688 1 53.88 3 PHE B N 1
ATOM 770 C CA . PHE B 1 3 ? -26.297 -13.273 -9.047 1 53.88 3 PHE B CA 1
ATOM 771 C C . PHE B 1 3 ? -25.375 -14.398 -9.484 1 53.88 3 PHE B C 1
ATOM 773 O O . PHE B 1 3 ? -24.188 -14.414 -9.133 1 53.88 3 PHE B O 1
ATOM 780 N N . SER B 1 4 ? -25.875 -15.398 -10.18 1 54.78 4 SER B N 1
ATOM 781 C CA . SER B 1 4 ? -25.109 -16.547 -10.664 1 54.78 4 SER B CA 1
ATOM 782 C C . SER B 1 4 ? -24.062 -16.109 -11.68 1 54.78 4 SER B C 1
ATOM 784 O O . SER B 1 4 ? -22.953 -16.641 -11.688 1 54.78 4 SER B O 1
ATOM 786 N N . GLY B 1 5 ? -24.453 -15.234 -12.5 1 56.72 5 GLY B N 1
ATOM 787 C CA . GLY B 1 5 ? -23.594 -14.758 -13.57 1 56.72 5 GLY B CA 1
ATOM 788 C C . GLY B 1 5 ? -22.375 -14.016 -13.062 1 56.72 5 GLY B C 1
ATOM 789 O O . GLY B 1 5 ? -21.281 -14.125 -13.633 1 56.72 5 GLY B O 1
ATOM 790 N N . LEU B 1 6 ? -22.641 -13.305 -11.969 1 60.5 6 LEU B N 1
ATOM 791 C CA . LEU B 1 6 ? -21.562 -12.508 -11.383 1 60.5 6 LEU B CA 1
ATOM 792 C C . LEU B 1 6 ? -20.516 -13.406 -10.742 1 60.5 6 LEU B C 1
ATOM 794 O O . LEU B 1 6 ? -19.312 -13.164 -10.875 1 60.5 6 LEU B O 1
ATOM 798 N N . SER B 1 7 ? -21 -14.531 -10.234 1 66.88 7 SER B N 1
ATOM 799 C CA . SER B 1 7 ? -20.078 -15.461 -9.586 1 66.88 7 SER B CA 1
ATOM 800 C C . SER B 1 7 ? -19.25 -16.234 -10.609 1 66.88 7 SER B C 1
ATOM 802 O O . SER B 1 7 ? -18.062 -16.453 -10.406 1 66.88 7 SER B O 1
ATOM 804 N N . GLU B 1 8 ? -19.891 -16.578 -11.688 1 68.94 8 GLU B N 1
ATOM 805 C CA . GLU B 1 8 ? -19.203 -17.344 -12.719 1 68.94 8 GLU B CA 1
ATOM 806 C C . GLU B 1 8 ? -18.078 -16.516 -13.352 1 68.94 8 GLU B C 1
ATOM 808 O O . GLU B 1 8 ? -16.984 -17.031 -13.602 1 68.94 8 GLU B O 1
ATOM 813 N N . ASN B 1 9 ? -18.391 -15.25 -13.562 1 79.5 9 ASN B N 1
ATOM 814 C CA . ASN B 1 9 ? -17.406 -14.375 -14.188 1 79.5 9 ASN B CA 1
ATOM 815 C C . ASN B 1 9 ? -16.188 -14.156 -13.289 1 79.5 9 ASN B C 1
ATOM 817 O O . ASN B 1 9 ? -15.047 -14.141 -13.766 1 79.5 9 ASN B O 1
ATOM 821 N N . ARG B 1 10 ? -16.469 -14.344 -12.055 1 79.88 10 ARG B N 1
ATOM 822 C CA . ARG B 1 10 ? -15.391 -14.133 -11.094 1 79.88 10 ARG B CA 1
ATOM 823 C C . ARG B 1 10 ? -14.461 -15.344 -11.055 1 79.88 10 ARG B C 1
ATOM 825 O O . ARG B 1 10 ? -13.234 -15.188 -10.984 1 79.88 10 ARG B O 1
ATOM 832 N N . GLU B 1 11 ? -15.078 -16.469 -11.086 1 83.88 11 GLU B N 1
ATOM 833 C CA . GLU B 1 11 ? -14.305 -17.703 -11.031 1 83.88 11 GLU B CA 1
ATOM 834 C C . GLU B 1 11 ? -13.453 -17.875 -12.289 1 83.88 11 GLU B C 1
ATOM 836 O O . GLU B 1 11 ? -12.312 -18.344 -12.211 1 83.88 11 GLU B O 1
ATOM 841 N N . GLU B 1 12 ? -14.047 -17.547 -13.359 1 85.75 12 GLU B N 1
ATOM 842 C CA . GLU B 1 12 ? -13.297 -17.641 -14.609 1 85.75 12 GLU B CA 1
ATOM 843 C C . GLU B 1 12 ? -12.117 -16.672 -14.609 1 85.75 12 GLU B C 1
ATOM 845 O O . GLU B 1 12 ? -11.016 -17.031 -15.047 1 85.75 12 GLU B O 1
ATOM 850 N N . LYS B 1 13 ? -12.352 -15.516 -14.117 1 86.19 13 LYS B N 1
ATOM 851 C CA . LYS B 1 13 ? -11.281 -14.523 -14.047 1 86.19 13 LYS B CA 1
ATOM 852 C C . LYS B 1 13 ? -10.188 -14.969 -13.086 1 86.19 13 LYS B C 1
ATOM 854 O O . LYS B 1 13 ? -9 -14.781 -13.359 1 86.19 13 LYS B O 1
ATOM 859 N N . ALA B 1 14 ? -10.633 -15.516 -12.062 1 88.25 14 ALA B N 1
ATOM 860 C CA . ALA B 1 14 ? -9.672 -16.016 -11.078 1 88.25 14 ALA B CA 1
ATOM 861 C C . ALA B 1 14 ? -8.805 -17.109 -11.664 1 88.25 14 ALA B C 1
ATOM 863 O O . ALA B 1 14 ? -7.594 -17.156 -11.414 1 88.25 14 ALA B O 1
ATOM 864 N N . LYS B 1 15 ? -9.406 -18.016 -12.391 1 89.81 15 LYS B N 1
ATOM 865 C CA . LYS B 1 15 ? -8.672 -19.109 -13.031 1 89.81 15 LYS B CA 1
ATOM 866 C C . LYS B 1 15 ? -7.66 -18.562 -14.039 1 89.81 15 LYS B C 1
ATOM 868 O O . LYS B 1 15 ? -6.531 -19.047 -14.109 1 89.81 15 LYS B O 1
ATOM 873 N N . GLU B 1 16 ? -8.055 -17.578 -14.789 1 90.25 16 GLU B N 1
ATOM 874 C CA . GLU B 1 16 ? -7.164 -16.953 -15.758 1 90.25 16 GLU B CA 1
ATOM 875 C C . GLU B 1 16 ? -5.938 -16.359 -15.07 1 90.25 16 GLU B C 1
ATOM 877 O O . GLU B 1 16 ? -4.809 -16.578 -15.508 1 90.25 16 GLU B O 1
ATOM 882 N N . TRP B 1 17 ? -6.195 -15.695 -14.031 1 90.62 17 TRP B N 1
ATOM 883 C CA . TRP B 1 17 ? -5.09 -15.039 -13.336 1 90.62 17 TRP B CA 1
ATOM 884 C C . TRP B 1 17 ? -4.25 -16.047 -12.562 1 90.62 17 TRP B C 1
ATOM 886 O O . TRP B 1 17 ? -3.043 -15.859 -12.391 1 90.62 17 TRP B O 1
ATOM 896 N N . LYS B 1 18 ? -4.902 -17.031 -12.086 1 91.25 18 LYS B N 1
ATOM 897 C CA . LYS B 1 18 ? -4.129 -18.078 -11.43 1 91.25 18 LYS B CA 1
ATOM 898 C C . LYS B 1 18 ? -3.15 -18.719 -12.406 1 91.25 18 LYS B C 1
ATOM 900 O O . LYS B 1 18 ? -1.998 -18.984 -12.055 1 91.25 18 LYS B O 1
ATOM 905 N N . GLU B 1 19 ? -3.58 -18.953 -13.562 1 91.69 19 GLU B N 1
ATOM 906 C CA . GLU B 1 19 ? -2.711 -19.516 -14.586 1 91.69 19 GLU B CA 1
ATOM 907 C C . GLU B 1 19 ? -1.569 -18.578 -14.938 1 91.69 19 GLU B C 1
ATOM 909 O O . GLU B 1 19 ? -0.432 -19 -15.133 1 91.69 19 GLU B O 1
ATOM 914 N N . LYS B 1 20 ? -1.791 -17.359 -15.023 1 92.31 20 LYS B N 1
ATOM 915 C CA . LYS B 1 20 ? -0.806 -16.344 -15.406 1 92.31 20 LYS B CA 1
ATOM 916 C C . LYS B 1 20 ? 0.222 -16.141 -14.297 1 92.31 20 LYS B C 1
ATOM 918 O O . LYS B 1 20 ? 1.393 -15.867 -14.57 1 92.31 20 LYS B O 1
ATOM 923 N N . LEU B 1 21 ? -0.253 -16.266 -13.078 1 94.25 21 LEU B N 1
ATOM 924 C CA . LEU B 1 21 ? 0.577 -15.828 -11.969 1 94.25 21 LEU B CA 1
ATOM 925 C C . LEU B 1 21 ? 1.178 -17.016 -11.227 1 94.25 21 LEU B C 1
ATOM 927 O O . LEU B 1 21 ? 2.043 -16.844 -10.367 1 94.25 21 LEU B O 1
ATOM 931 N N . ASP B 1 22 ? 0.655 -18.219 -11.641 1 92.31 22 ASP B N 1
ATOM 932 C CA . ASP B 1 22 ? 1.128 -19.422 -10.938 1 92.31 22 ASP B CA 1
ATOM 933 C C . ASP B 1 22 ? 2.641 -19.578 -11.078 1 92.31 22 ASP B C 1
ATOM 935 O O . ASP B 1 22 ? 3.176 -19.5 -12.188 1 92.31 22 ASP B O 1
ATOM 939 N N . GLY B 1 23 ? 3.266 -19.703 -9.914 1 93.25 23 GLY B N 1
ATOM 940 C CA . GLY B 1 23 ? 4.703 -19.922 -9.914 1 93.25 23 GLY B CA 1
ATOM 941 C C . GLY B 1 23 ? 5.5 -18.641 -10.055 1 93.25 23 GLY B C 1
ATOM 942 O O . GLY B 1 23 ? 6.727 -18.672 -10.141 1 93.25 23 GLY B O 1
ATOM 943 N N . LYS B 1 24 ? 4.891 -17.531 -10.172 1 95.75 24 LYS B N 1
ATOM 944 C CA . LYS B 1 24 ? 5.582 -16.25 -10.32 1 95.75 24 LYS B CA 1
ATOM 945 C C . LYS B 1 24 ? 5.805 -15.586 -8.961 1 95.75 24 LYS B C 1
ATOM 947 O O . LYS B 1 24 ? 5.215 -16 -7.961 1 95.75 24 LYS B O 1
ATOM 952 N N . TYR B 1 25 ? 6.773 -14.695 -8.961 1 95.12 25 TYR B N 1
ATOM 953 C CA . TYR B 1 25 ? 7.113 -13.93 -7.77 1 95.12 25 TYR B CA 1
ATOM 954 C C . TYR B 1 25 ? 6.641 -12.484 -7.891 1 95.12 25 TYR B C 1
ATOM 956 O O . TYR B 1 25 ? 6.93 -11.812 -8.883 1 95.12 25 TYR B O 1
ATOM 964 N N . LEU B 1 26 ? 5.902 -12.086 -6.941 1 94.56 26 LEU B N 1
ATOM 965 C CA . LEU B 1 26 ? 5.371 -10.727 -6.949 1 94.56 26 LEU B CA 1
ATOM 966 C C . LEU B 1 26 ? 6.41 -9.727 -6.445 1 94.56 26 LEU B C 1
ATOM 968 O O . LEU B 1 26 ? 6.941 -9.883 -5.344 1 94.56 26 LEU B O 1
ATOM 972 N N . ILE B 1 27 ? 6.762 -8.773 -7.293 1 92.06 27 ILE B N 1
ATOM 973 C CA . ILE B 1 27 ? 7.582 -7.637 -6.875 1 92.06 27 ILE B CA 1
ATOM 974 C C . ILE B 1 27 ? 6.68 -6.473 -6.469 1 92.06 27 ILE B C 1
ATOM 976 O O . ILE B 1 27 ? 5.988 -5.895 -7.309 1 92.06 27 ILE B O 1
ATOM 980 N N . ILE B 1 28 ? 6.699 -6.254 -5.258 1 88.62 28 ILE B N 1
ATOM 981 C CA . ILE B 1 28 ? 5.902 -5.129 -4.781 1 88.62 28 ILE B CA 1
ATOM 982 C C . ILE B 1 28 ? 6.688 -3.828 -4.965 1 88.62 28 ILE B C 1
ATOM 984 O O . ILE B 1 28 ? 7.648 -3.57 -4.238 1 88.62 28 ILE B O 1
ATOM 988 N N . ASP B 1 29 ? 6.355 -3.172 -5.941 1 83 29 ASP B N 1
ATOM 989 C CA . ASP B 1 29 ? 6.957 -1.87 -6.215 1 83 29 ASP B CA 1
ATOM 990 C C . ASP B 1 29 ? 6.184 -0.75 -5.523 1 83 29 ASP B C 1
ATOM 992 O O . ASP B 1 29 ? 5.184 -0.26 -6.051 1 83 29 ASP B O 1
ATOM 996 N N . CYS B 1 30 ? 6.547 -0.398 -4.34 1 72.19 30 CYS B N 1
ATOM 997 C CA . CYS B 1 30 ? 5.922 0.509 -3.385 1 72.19 30 CYS B CA 1
ATOM 998 C C . CYS B 1 30 ? 5.301 1.705 -4.094 1 72.19 30 CYS B C 1
ATOM 1000 O O . CYS B 1 30 ? 4.25 2.201 -3.678 1 72.19 30 CYS B O 1
ATOM 1002 N N . GLU B 1 31 ? 5.832 2.084 -5.109 1 68.19 31 GLU B N 1
ATOM 1003 C CA . GLU B 1 31 ? 5.344 3.264 -5.82 1 68.19 31 GLU B CA 1
ATOM 1004 C C . GLU B 1 31 ? 3.912 3.061 -6.305 1 68.19 31 GLU B C 1
ATOM 1006 O O . GLU B 1 31 ? 3.145 4.02 -6.402 1 68.19 31 GLU B O 1
ATOM 1011 N N . SER B 1 32 ? 3.598 1.79 -6.492 1 65.81 32 SER B N 1
ATOM 1012 C CA . SER B 1 32 ? 2.275 1.513 -7.043 1 65.81 32 SER B CA 1
ATOM 1013 C C . SER B 1 32 ? 1.204 1.561 -5.961 1 65.81 32 SER B C 1
ATOM 1015 O O . SER B 1 32 ? 0.012 1.648 -6.262 1 65.81 32 SER B O 1
ATOM 1017 N N . LEU B 1 33 ? 1.629 1.597 -4.824 1 69.25 33 LEU B N 1
ATOM 1018 C CA . LEU B 1 33 ? 0.692 1.59 -3.707 1 69.25 33 LEU B CA 1
ATOM 1019 C C . LEU B 1 33 ? 0.541 2.986 -3.115 1 69.25 33 LEU B C 1
ATOM 1021 O O . LEU B 1 33 ? -0.294 3.205 -2.234 1 69.25 33 LEU B O 1
ATOM 1025 N N . VAL B 1 34 ? 1.252 3.932 -3.729 1 77.38 34 VAL B N 1
ATOM 1026 C CA . VAL B 1 34 ? 1.268 5.305 -3.234 1 77.38 34 VAL B CA 1
ATOM 1027 C C . VAL B 1 34 ? 0.625 6.23 -4.266 1 77.38 34 VAL B C 1
ATOM 1029 O O . VAL B 1 34 ? 0.569 5.906 -5.453 1 77.38 34 VAL B O 1
ATOM 1032 N N . PRO B 1 35 ? -0.012 7.32 -3.824 1 79.75 35 PRO B N 1
ATOM 1033 C CA . PRO B 1 35 ? -0.522 8.266 -4.816 1 79.75 35 PRO B CA 1
ATOM 1034 C C . PRO B 1 35 ? 0.508 8.609 -5.891 1 79.75 35 PRO B C 1
ATOM 1036 O O . PRO B 1 35 ? 1.699 8.734 -5.59 1 79.75 35 PRO B O 1
ATOM 1039 N N . SER B 1 36 ?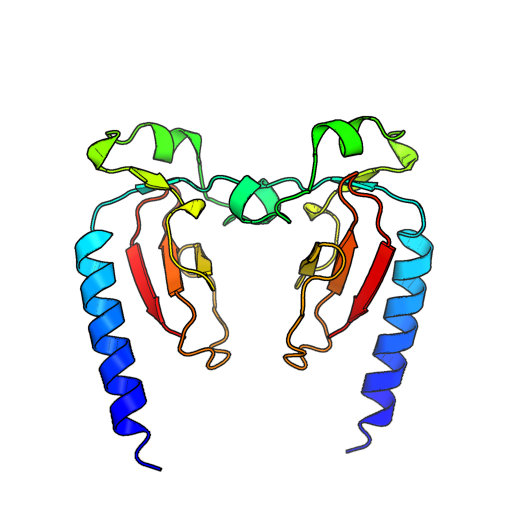 0.082 8.609 -7.188 1 75.44 36 SER B N 1
ATOM 1040 C CA . SER B 1 36 ? 0.952 8.727 -8.352 1 75.44 36 SER B CA 1
ATOM 1041 C C . SER B 1 36 ? 1.802 9.992 -8.281 1 75.44 36 SER B C 1
ATOM 1043 O O . SER B 1 36 ? 2.941 10.008 -8.75 1 75.44 36 SER B O 1
ATOM 1045 N N . ASN B 1 37 ? 1.335 11 -7.719 1 80.25 37 ASN B N 1
ATOM 1046 C CA . ASN B 1 37 ? 2.051 12.273 -7.707 1 80.25 37 ASN B CA 1
ATOM 1047 C C . ASN B 1 37 ? 2.85 12.453 -6.418 1 80.25 37 ASN B C 1
ATOM 1049 O O . ASN B 1 37 ? 3.502 13.484 -6.227 1 80.25 37 ASN B O 1
ATOM 1053 N N . TYR B 1 38 ? 2.805 11.438 -5.582 1 86.06 38 TYR B N 1
ATOM 1054 C CA . TYR B 1 38 ? 3.557 11.5 -4.332 1 86.06 38 TYR B CA 1
ATOM 1055 C C . TYR B 1 38 ? 5.059 11.484 -4.598 1 86.06 38 TYR B C 1
ATOM 1057 O O . TYR B 1 38 ? 5.551 10.648 -5.359 1 86.06 38 TYR B O 1
ATOM 1065 N N . ASP B 1 39 ? 5.789 12.43 -4.086 1 86.94 39 ASP B N 1
ATOM 1066 C CA . ASP B 1 39 ? 7.238 12.523 -4.203 1 86.94 39 ASP B CA 1
ATOM 1067 C C . ASP B 1 39 ? 7.91 12.312 -2.846 1 86.94 39 ASP B C 1
ATOM 1069 O O . ASP B 1 39 ? 8.039 13.258 -2.061 1 86.94 39 ASP B O 1
ATOM 1073 N N . LYS B 1 40 ? 8.391 11.141 -2.578 1 86.44 40 LYS B N 1
ATOM 1074 C CA . LYS B 1 40 ? 9 10.773 -1.307 1 86.44 40 LYS B CA 1
ATOM 1075 C C . LYS B 1 40 ? 10.211 11.641 -1.003 1 86.44 40 LYS B C 1
ATOM 1077 O O . LYS B 1 40 ? 10.438 12.023 0.147 1 86.44 40 LYS B O 1
ATOM 1082 N N . ALA B 1 41 ? 11.016 11.914 -2.006 1 89.56 41 ALA B N 1
ATOM 1083 C CA . ALA B 1 41 ? 12.211 12.734 -1.814 1 89.56 41 ALA B CA 1
ATOM 1084 C C . ALA B 1 41 ? 11.859 14.094 -1.215 1 89.56 41 ALA B C 1
ATOM 1086 O O . ALA B 1 41 ? 12.547 14.578 -0.313 1 89.56 41 ALA B O 1
ATOM 1087 N N . THR B 1 42 ? 10.75 14.68 -1.715 1 92.31 42 THR B N 1
ATOM 1088 C CA . THR B 1 42 ? 10.312 15.977 -1.207 1 92.31 42 THR B CA 1
ATOM 1089 C C . THR B 1 42 ? 9.812 15.859 0.23 1 92.31 42 THR B C 1
ATOM 1091 O O . THR B 1 42 ? 10.125 16.703 1.074 1 92.31 42 THR B O 1
ATOM 1094 N N . ALA B 1 43 ? 9.062 14.844 0.502 1 93 43 ALA B N 1
ATOM 1095 C CA . ALA B 1 43 ? 8.555 14.609 1.854 1 93 43 ALA B CA 1
ATOM 1096 C C . ALA B 1 43 ? 9.703 14.469 2.85 1 93 43 ALA B C 1
ATOM 1098 O O . ALA B 1 43 ? 9.625 14.977 3.973 1 93 43 ALA B O 1
ATOM 1099 N N . LEU B 1 44 ? 10.805 13.852 2.428 1 93.94 44 LEU B N 1
ATOM 1100 C CA . LEU B 1 44 ? 11.945 13.562 3.285 1 93.94 44 LEU B CA 1
ATOM 1101 C C . LEU B 1 44 ? 12.766 14.82 3.553 1 93.94 44 LEU B C 1
ATOM 1103 O O . LEU B 1 44 ? 13.602 14.844 4.453 1 93.94 44 LEU B O 1
ATOM 1107 N N . GLN B 1 45 ? 12.531 15.812 2.791 1 94.94 45 GLN B N 1
ATOM 1108 C CA . GLN B 1 45 ? 13.242 17.078 3.008 1 94.94 45 GLN B CA 1
ATOM 1109 C C . GLN B 1 45 ? 12.672 17.828 4.207 1 94.94 45 GLN B C 1
ATOM 1111 O O . GLN B 1 45 ? 13.312 18.734 4.738 1 94.94 45 GLN B O 1
ATOM 1116 N N . ALA B 1 46 ? 11.438 17.469 4.598 1 94.88 46 ALA B N 1
ATOM 1117 C CA . ALA B 1 46 ? 10.844 18.109 5.77 1 94.88 46 ALA B CA 1
ATOM 1118 C C . ALA B 1 46 ? 11.672 17.844 7.023 1 94.88 46 ALA B C 1
ATOM 1120 O O . ALA B 1 46 ? 12.422 16.859 7.078 1 94.88 46 ALA B O 1
ATOM 1121 N N . LYS B 1 47 ? 11.633 18.797 8.008 1 95.44 47 LYS B N 1
ATOM 1122 C CA . LYS B 1 47 ? 12.289 18.578 9.289 1 95.44 47 LYS B CA 1
ATOM 1123 C C . LYS B 1 47 ? 11.82 17.266 9.922 1 95.44 47 LYS B C 1
ATOM 1125 O O . LYS B 1 47 ? 10.648 16.922 9.836 1 95.44 47 LYS B O 1
ATOM 1130 N N . PRO B 1 48 ? 12.789 16.531 10.469 1 94.25 48 PRO B N 1
ATOM 1131 C CA . PRO B 1 48 ? 12.445 15.242 11.07 1 94.25 48 PRO B CA 1
ATOM 1132 C C . PRO B 1 48 ? 11.25 15.336 12.023 1 94.25 48 PRO B C 1
ATOM 1134 O O . PRO B 1 48 ? 10.43 14.422 12.078 1 94.25 48 PRO B O 1
ATOM 1137 N N . GLU B 1 49 ? 11.102 16.531 12.703 1 95 49 GLU B N 1
ATOM 1138 C CA . GLU B 1 49 ? 10.016 16.688 13.664 1 95 49 GLU B CA 1
ATOM 1139 C C . GLU B 1 49 ? 8.664 16.797 12.961 1 95 49 GLU B C 1
ATOM 1141 O O . GLU B 1 49 ? 7.617 16.578 13.578 1 95 49 GLU B O 1
ATOM 1146 N N . LEU B 1 50 ? 8.688 17.062 11.672 1 96.62 50 LEU B N 1
ATOM 1147 C CA . LEU B 1 50 ? 7.457 17.234 10.906 1 96.62 50 LEU B CA 1
ATOM 1148 C C . LEU B 1 50 ? 7.145 15.984 10.094 1 96.62 50 LEU B C 1
ATOM 1150 O O . LEU B 1 50 ? 6.105 15.906 9.438 1 96.62 50 LEU B O 1
ATOM 1154 N N . GLN B 1 51 ? 8.031 15.031 10.125 1 96.19 51 GLN B N 1
ATOM 1155 C CA . GLN B 1 51 ? 7.828 13.797 9.375 1 96.19 51 GLN B CA 1
ATOM 1156 C C . GLN B 1 51 ? 7.047 12.773 10.188 1 96.19 5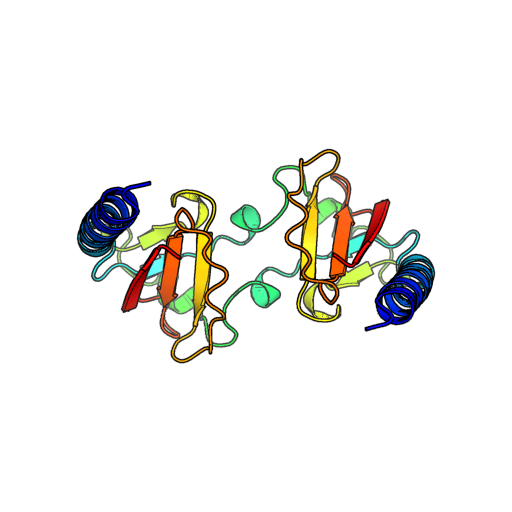1 GLN B C 1
ATOM 1158 O O . GLN B 1 51 ? 7.289 12.609 11.383 1 96.19 51 GLN B O 1
ATOM 1163 N N . VAL B 1 52 ? 6.09 12.156 9.516 1 95.69 52 VAL B N 1
ATOM 1164 C CA . VAL B 1 52 ? 5.355 11.055 10.125 1 95.69 52 VAL B CA 1
ATOM 1165 C C . VAL B 1 52 ? 5.41 9.828 9.219 1 95.69 52 VAL B C 1
ATOM 1167 O O . VAL B 1 52 ? 5.098 9.922 8.031 1 95.69 52 VAL B O 1
ATOM 1170 N N . LEU B 1 53 ? 5.832 8.719 9.844 1 91.81 53 LEU B N 1
ATOM 1171 C CA . LEU B 1 53 ? 5.879 7.477 9.086 1 91.81 53 LEU B CA 1
ATOM 1172 C C . LEU B 1 53 ? 4.484 6.875 8.938 1 91.81 53 LEU B C 1
ATOM 1174 O O . LEU B 1 53 ? 3.707 6.863 9.898 1 91.81 53 LEU B O 1
ATOM 1178 N N . LEU B 1 54 ? 4.199 6.453 7.711 1 90.19 54 LEU B N 1
ATOM 1179 C CA . LEU B 1 54 ? 2.932 5.766 7.5 1 90.19 54 LEU B CA 1
ATOM 1180 C C . LEU B 1 54 ? 2.789 4.578 8.445 1 90.19 54 LEU B C 1
ATOM 1182 O O . LEU B 1 54 ? 1.707 4.336 8.984 1 90.19 54 LEU B O 1
ATOM 1186 N N . SER B 1 55 ? 3.865 3.83 8.633 1 84.62 55 SER B N 1
ATOM 1187 C CA . SER B 1 55 ? 3.859 2.633 9.469 1 84.62 55 SER B CA 1
ATOM 1188 C C . SER B 1 55 ? 3.557 2.977 10.922 1 84.62 55 SER B C 1
ATOM 1190 O O . SER B 1 55 ? 3.191 2.1 11.711 1 84.62 55 SER B O 1
ATOM 1192 N N . SER B 1 56 ? 3.697 4.23 11.312 1 87.69 56 SER B N 1
ATOM 1193 C CA . SER B 1 56 ? 3.426 4.66 12.68 1 87.69 56 SER B CA 1
ATOM 1194 C C . SER B 1 56 ? 1.944 4.961 12.883 1 87.69 56 SER B C 1
ATOM 1196 O O . SER B 1 56 ? 1.489 5.133 14.016 1 87.69 56 SER B O 1
ATOM 1198 N N . LEU B 1 57 ? 1.124 5.008 11.867 1 87.75 57 LEU B N 1
ATOM 1199 C CA . LEU B 1 57 ? -0.297 5.332 11.93 1 87.75 57 LEU B CA 1
ATOM 1200 C C . LEU B 1 57 ? -1.13 4.09 12.211 1 87.75 57 LEU B C 1
ATOM 1202 O O . LEU B 1 57 ? -0.721 2.973 11.883 1 87.75 57 LEU B O 1
ATOM 1206 N N . PRO B 1 58 ? -2.262 4.336 12.852 1 83.12 58 PRO B N 1
ATOM 1207 C CA . PRO B 1 58 ? -3.109 3.18 13.141 1 83.12 58 PRO B CA 1
ATOM 1208 C C . PRO B 1 58 ? -3.658 2.514 11.883 1 83.12 58 PRO B C 1
ATOM 1210 O O . PRO B 1 58 ? -3.859 3.182 10.867 1 83.12 58 PRO B O 1
ATOM 1213 N N . GLU B 1 59 ? -3.838 1.159 12.008 1 78 59 GLU B N 1
ATOM 1214 C CA . GLU B 1 59 ? -4.5 0.391 10.961 1 78 59 GLU B CA 1
ATOM 1215 C C . GLU B 1 59 ? -5.961 0.13 11.305 1 78 59 GLU B C 1
ATOM 1217 O O . GLU B 1 59 ? -6.324 0.061 12.484 1 78 59 GLU B O 1
ATOM 1222 N N . PRO B 1 60 ? -6.926 -0.039 10.383 1 75.06 60 PRO B N 1
ATOM 1223 C CA . PRO B 1 60 ? -6.633 0.077 8.953 1 75.06 60 PRO B CA 1
ATOM 1224 C C . PRO B 1 60 ? -6.438 1.524 8.508 1 75.06 60 PRO B C 1
ATOM 1226 O O . PRO B 1 60 ? -7.012 2.441 9.102 1 75.06 60 PRO B O 1
ATOM 1229 N N . ARG B 1 61 ? -5.551 1.756 7.48 1 82.81 61 ARG B N 1
ATOM 1230 C CA . ARG B 1 61 ? -5.277 3.092 6.961 1 82.81 61 ARG B CA 1
ATOM 1231 C C . ARG B 1 61 ? -5.254 3.09 5.434 1 82.81 61 ARG B C 1
ATOM 1233 O O . ARG B 1 61 ? -4.969 2.064 4.812 1 82.81 61 ARG B O 1
ATOM 1240 N N . ARG B 1 62 ? -5.566 4.238 4.938 1 80.12 62 ARG B N 1
ATOM 1241 C CA . ARG B 1 62 ? -5.531 4.477 3.498 1 80.12 62 ARG B CA 1
ATOM 1242 C C . ARG B 1 62 ? -4.934 5.848 3.184 1 80.12 62 ARG B C 1
ATOM 1244 O O . ARG B 1 62 ? -5.246 6.832 3.854 1 80.12 62 ARG B O 1
ATOM 1251 N N . VAL B 1 63 ? -4.043 5.801 2.256 1 88 63 VAL B N 1
ATOM 1252 C CA . VAL B 1 63 ? -3.436 7.051 1.806 1 88 63 VAL B CA 1
ATOM 1253 C C . VAL B 1 63 ? -4.094 7.504 0.504 1 88 63 VAL B C 1
ATOM 1255 O O . VAL B 1 63 ? -4.176 6.734 -0.457 1 88 63 VAL B O 1
ATOM 1258 N N . LEU B 1 64 ? -4.582 8.727 0.492 1 86.12 64 LEU B N 1
ATOM 1259 C CA . LEU B 1 64 ? -5.277 9.281 -0.664 1 86.12 64 LEU B CA 1
ATOM 1260 C C . LEU B 1 64 ? -4.52 10.477 -1.233 1 86.12 64 LEU B C 1
ATOM 1262 O O . LEU B 1 64 ? -3.982 11.289 -0.48 1 86.12 64 LEU B O 1
ATOM 1266 N N . GLY B 1 65 ? -4.477 10.453 -2.547 1 86.06 65 GLY B N 1
ATOM 1267 C CA . GLY B 1 65 ? -3.98 11.656 -3.203 1 86.06 65 GLY B CA 1
ATOM 1268 C C . GLY B 1 65 ? -5.016 12.758 -3.285 1 86.06 65 GLY B C 1
ATOM 1269 O O . GLY B 1 65 ? -6.195 12.539 -2.996 1 86.06 65 GLY B O 1
ATOM 1270 N N . PRO B 1 66 ? -4.488 13.977 -3.578 1 80.06 66 PRO B N 1
ATOM 1271 C CA . PRO B 1 66 ? -5.43 15.094 -3.688 1 80.06 66 PRO B CA 1
ATOM 1272 C C . PRO B 1 66 ? -6.48 14.875 -4.77 1 80.06 66 PRO B C 1
ATOM 1274 O O . PRO B 1 66 ? -6.145 14.508 -5.902 1 80.06 66 PRO B O 1
ATOM 1277 N N . GLY B 1 67 ? -7.742 15.055 -4.414 1 76.88 67 GLY B N 1
ATOM 1278 C CA . GLY B 1 67 ? -8.812 15.023 -5.402 1 76.88 67 GLY B CA 1
ATOM 1279 C C . GLY B 1 67 ? -9.188 13.617 -5.828 1 76.88 67 GLY B C 1
ATOM 1280 O O . GLY B 1 67 ? -9.93 13.43 -6.789 1 76.88 67 GLY B O 1
ATOM 1281 N N . VAL B 1 68 ? -8.477 12.594 -5.375 1 72.62 68 VAL B N 1
ATOM 1282 C CA . VAL B 1 68 ? -8.797 11.227 -5.773 1 72.62 68 VAL B CA 1
ATOM 1283 C C . VAL B 1 68 ? -10.172 10.844 -5.25 1 72.62 68 VAL B C 1
ATOM 1285 O O . VAL B 1 68 ? -10.477 11.039 -4.07 1 72.62 68 VAL B O 1
ATOM 1288 N N . PRO B 1 69 ? -11.109 10.508 -6.238 1 72.44 69 PRO B N 1
ATOM 1289 C CA . PRO B 1 69 ? -12.422 10.062 -5.773 1 72.44 69 PRO B CA 1
ATOM 1290 C C . PRO B 1 69 ? -12.352 8.836 -4.867 1 72.44 69 PRO B C 1
ATOM 1292 O O . PRO B 1 69 ? -11.516 7.953 -5.094 1 72.44 69 PRO B O 1
ATOM 1295 N N . VAL B 1 70 ? -12.914 8.914 -3.672 1 71.12 70 VAL B N 1
ATOM 1296 C CA . VAL B 1 70 ? -12.906 7.797 -2.732 1 71.12 70 VAL B CA 1
ATOM 1297 C C . VAL B 1 70 ? -14.336 7.316 -2.486 1 71.12 70 VAL B C 1
ATOM 1299 O O . VAL B 1 70 ? -15.258 8.125 -2.385 1 71.12 70 VAL B O 1
ATOM 1302 N N . THR B 1 71 ? -14.469 5.906 -2.727 1 67.44 71 THR B N 1
ATOM 1303 C CA . THR B 1 71 ? -15.75 5.336 -2.318 1 67.44 71 THR B CA 1
ATOM 1304 C C . THR B 1 71 ? -15.805 5.16 -0.804 1 67.44 71 THR B C 1
ATOM 1306 O O . THR B 1 71 ? -14.875 4.625 -0.203 1 67.44 71 THR B O 1
ATOM 1309 N N . ARG B 1 72 ? -16.875 5.789 -0.279 1 68.38 72 ARG B N 1
ATOM 1310 C CA . ARG B 1 72 ? -17.062 5.609 1.155 1 68.38 72 ARG B CA 1
ATOM 1311 C C . ARG B 1 72 ? -17.641 4.227 1.46 1 68.38 72 ARG B C 1
ATOM 1313 O O . ARG B 1 72 ? -18.719 3.871 0.98 1 68.38 72 ARG B O 1
ATOM 1320 N N . ASP B 1 73 ? -16.672 3.227 1.835 1 63.62 73 ASP B N 1
ATOM 1321 C CA . ASP B 1 73 ? -17.109 1.851 2.061 1 63.62 73 ASP B CA 1
ATOM 1322 C C . ASP B 1 73 ? -17.547 1.641 3.512 1 63.62 73 ASP B C 1
ATOM 1324 O O . ASP B 1 73 ? -17.688 0.503 3.961 1 63.62 73 ASP B O 1
ATOM 1328 N N . LEU B 1 74 ? -17.891 2.568 4.336 1 66.19 74 LEU B N 1
ATOM 1329 C CA . LEU B 1 74 ? -18.438 2.578 5.691 1 66.19 74 LEU B CA 1
ATOM 1330 C C . LEU B 1 74 ? -17.531 1.797 6.641 1 66.19 74 LEU B C 1
ATOM 1332 O O . LEU B 1 74 ? -18.016 1.116 7.547 1 66.19 74 LEU B O 1
ATOM 1336 N N . ARG B 1 75 ? -16.266 1.674 6.387 1 70.56 75 ARG B N 1
ATOM 1337 C CA . ARG B 1 75 ? -15.312 1.213 7.395 1 70.56 75 ARG B CA 1
ATOM 1338 C C . ARG B 1 75 ? -14.984 2.322 8.391 1 70.56 75 ARG B C 1
ATOM 1340 O O . ARG B 1 75 ? -14.016 3.064 8.203 1 70.56 75 ARG B O 1
ATOM 1347 N N . LEU B 1 76 ? -15.742 2.434 9.344 1 77.5 76 LEU B N 1
ATOM 1348 C CA . LEU B 1 76 ? -15.781 3.561 10.273 1 77.5 76 LEU B CA 1
ATOM 1349 C C . LEU B 1 76 ? -14.469 3.672 11.039 1 77.5 76 LEU B C 1
ATOM 1351 O O . LEU B 1 76 ? -14.133 4.742 11.547 1 77.5 76 LEU B O 1
ATOM 1355 N N . ASN B 1 77 ? -13.672 2.605 11.023 1 80.62 77 ASN B N 1
ATOM 1356 C CA . ASN B 1 77 ? -12.453 2.615 11.828 1 80.62 77 ASN B CA 1
ATOM 1357 C C . ASN B 1 77 ? -11.219 2.838 10.961 1 80.62 77 ASN B C 1
ATOM 1359 O O . ASN B 1 77 ? -10.094 2.848 11.469 1 80.62 77 ASN B O 1
ATOM 1363 N N . ARG B 1 78 ? -11.469 3.061 9.688 1 80.88 78 ARG B N 1
ATOM 1364 C CA . ARG B 1 78 ? -10.32 3.244 8.805 1 80.88 78 ARG B CA 1
ATOM 1365 C C . ARG B 1 78 ? -9.859 4.695 8.805 1 80.88 78 ARG B C 1
ATOM 1367 O O . ARG B 1 78 ? -10.648 5.602 8.516 1 80.88 78 ARG B O 1
ATOM 1374 N N . LEU B 1 79 ? -8.57 4.863 9.055 1 86.81 79 LEU B N 1
ATOM 1375 C CA . LEU B 1 79 ? -7.941 6.176 8.977 1 86.81 79 LEU B CA 1
ATOM 1376 C C . LEU B 1 79 ? -7.59 6.527 7.535 1 86.81 79 LEU B C 1
ATOM 1378 O O . LEU B 1 79 ? -6.809 5.824 6.895 1 86.81 79 LEU B O 1
ATOM 1382 N N . ASN B 1 80 ? -8.25 7.582 7.039 1 87.75 80 ASN B N 1
ATOM 1383 C CA . ASN B 1 80 ? -7.941 8.102 5.711 1 87.75 80 ASN B CA 1
ATOM 1384 C C . ASN B 1 80 ? -7.066 9.352 5.789 1 87.75 80 ASN B C 1
ATOM 1386 O O . ASN B 1 80 ? -7.441 10.336 6.434 1 87.75 80 ASN B O 1
ATOM 1390 N N . VAL B 1 81 ? -5.91 9.258 5.172 1 91.5 81 VAL B N 1
ATOM 1391 C CA . VAL B 1 81 ? -4.977 10.375 5.164 1 91.5 81 VAL B CA 1
ATOM 1392 C C . VAL B 1 81 ? -4.812 10.898 3.74 1 91.5 81 VAL B C 1
ATOM 1394 O O . VAL B 1 81 ? -4.328 10.188 2.861 1 91.5 81 VAL B O 1
ATOM 1397 N N . THR B 1 82 ? -5.281 12.133 3.508 1 92.12 82 THR B N 1
ATOM 1398 C CA . THR B 1 82 ? -5.121 12.781 2.211 1 92.12 82 THR B CA 1
ATOM 1399 C C . THR B 1 82 ? -3.846 13.625 2.18 1 92.12 82 THR B C 1
ATOM 1401 O O . THR B 1 82 ? -3.621 14.453 3.064 1 92.12 82 THR B O 1
ATOM 1404 N N . ILE B 1 83 ? -3.014 13.352 1.14 1 94 83 ILE B N 1
ATOM 1405 C CA . ILE B 1 83 ? -1.743 14.062 1.057 1 94 83 ILE B CA 1
ATOM 1406 C C . ILE B 1 83 ? -1.624 14.742 -0.303 1 94 83 ILE B C 1
ATOM 1408 O O . ILE B 1 83 ? -2.318 14.375 -1.254 1 94 83 ILE B O 1
ATOM 1412 N N . ASP B 1 84 ? -0.828 15.797 -0.329 1 93.62 84 ASP B N 1
ATOM 1413 C CA . ASP B 1 84 ? -0.487 16.375 -1.626 1 93.62 84 ASP B CA 1
ATOM 1414 C C . ASP B 1 84 ? 0.784 15.742 -2.189 1 93.62 84 ASP B C 1
ATOM 1416 O O . ASP B 1 84 ? 1.284 14.75 -1.65 1 93.62 84 ASP B O 1
ATOM 1420 N N . SER B 1 85 ? 1.302 16.328 -3.297 1 91.25 85 SER B N 1
ATOM 1421 C CA . SER B 1 85 ? 2.426 15.727 -4.008 1 91.25 85 SER B CA 1
ATOM 1422 C C . SER B 1 85 ? 3.695 15.758 -3.164 1 91.25 85 SER B C 1
ATOM 1424 O O . SER B 1 85 ? 4.605 14.953 -3.371 1 91.25 85 SER B O 1
ATOM 1426 N N . THR B 1 86 ? 3.793 16.656 -2.141 1 93.31 86 THR B N 1
ATOM 1427 C CA . THR B 1 86 ? 4.988 16.812 -1.315 1 93.31 86 THR B CA 1
ATOM 1428 C C . THR B 1 86 ? 4.914 15.906 -0.087 1 93.31 86 THR B C 1
ATOM 1430 O O . THR B 1 86 ? 5.871 15.82 0.685 1 93.31 86 THR B O 1
ATOM 1433 N N . GLY B 1 87 ? 3.715 15.242 0.03 1 94.06 87 GLY B N 1
ATOM 1434 C CA . GLY B 1 87 ? 3.51 14.422 1.214 1 94.06 87 GLY B CA 1
ATOM 1435 C C . GLY B 1 87 ? 2.875 15.18 2.363 1 94.06 87 GLY B C 1
ATOM 1436 O O . GLY B 1 87 ? 2.668 14.625 3.443 1 94.06 87 GLY B O 1
ATOM 1437 N N . LEU B 1 88 ? 2.619 16.484 2.107 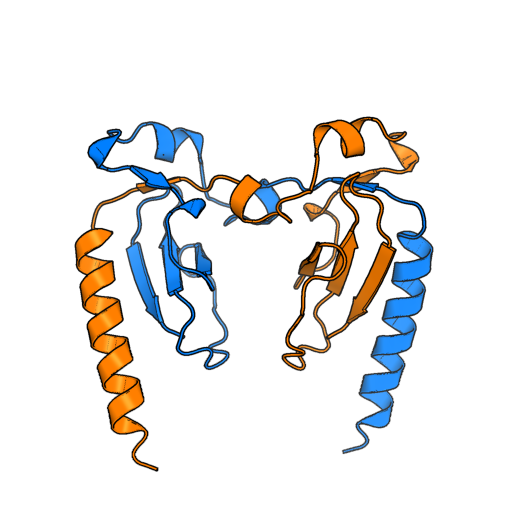1 96.12 88 LEU B N 1
ATOM 1438 C CA . LEU B 1 88 ? 1.942 17.266 3.135 1 96.12 88 LEU B CA 1
ATOM 1439 C C . LEU B 1 88 ? 0.537 16.734 3.387 1 96.12 88 LEU B C 1
ATOM 1441 O O . LEU B 1 88 ? -0.232 16.531 2.445 1 96.12 88 LEU B O 1
ATOM 1445 N N . ILE B 1 89 ? 0.276 16.484 4.625 1 95.88 89 ILE B N 1
ATOM 1446 C CA . ILE B 1 89 ? -1.038 15.969 4.984 1 95.88 89 ILE B CA 1
ATOM 1447 C C . ILE B 1 89 ? -2.074 17.078 4.91 1 95.88 89 ILE B C 1
ATOM 1449 O O . ILE B 1 89 ? -1.953 18.094 5.602 1 95.88 89 ILE B O 1
ATOM 1453 N N . LYS B 1 90 ? -3.109 16.859 4.094 1 94.5 90 LYS B N 1
ATOM 1454 C CA . LYS B 1 90 ? -4.117 17.891 3.852 1 94.5 90 LYS B CA 1
ATOM 1455 C C . LYS B 1 90 ? -5.395 17.609 4.641 1 94.5 90 LYS B C 1
ATOM 1457 O O . LYS B 1 90 ? -6.121 18.531 5.012 1 94.5 90 LYS B O 1
ATOM 1462 N N . ASN B 1 91 ? -5.672 16.391 4.77 1 92.62 91 ASN B N 1
ATOM 1463 C CA . ASN B 1 91 ? -6.902 16.031 5.461 1 92.62 91 ASN B CA 1
ATOM 1464 C C . ASN B 1 91 ? -6.793 14.656 6.121 1 92.62 91 ASN B C 1
ATOM 1466 O O . ASN B 1 91 ? -6.031 13.805 5.668 1 92.62 91 ASN B O 1
ATOM 1470 N N . VAL B 1 92 ? -7.527 14.469 7.238 1 92.38 92 VAL B N 1
ATOM 1471 C CA . VAL B 1 92 ? -7.637 13.203 7.953 1 92.38 92 VAL B CA 1
ATOM 1472 C C . VAL B 1 92 ? -9.102 12.906 8.258 1 92.38 92 VAL B C 1
ATOM 1474 O O . VAL B 1 92 ? -9.852 13.797 8.664 1 92.38 92 VAL B O 1
ATOM 1477 N N . SER B 1 93 ? -9.508 11.734 7.98 1 89.69 93 SER B N 1
ATOM 1478 C CA . SER B 1 93 ? -10.898 11.352 8.219 1 89.69 93 SER B CA 1
ATOM 1479 C C . SER B 1 93 ? -11.016 9.852 8.477 1 89.69 93 SER B C 1
ATOM 1481 O O . SER B 1 93 ? -10.055 9.102 8.297 1 89.69 93 SER B O 1
ATOM 1483 N N . PHE B 1 94 ? -12.234 9.477 9.07 1 85 94 PHE B N 1
ATOM 1484 C CA . PHE B 1 94 ? -12.508 8.062 9.273 1 85 94 PHE B CA 1
ATOM 1485 C C . PHE B 1 94 ? -13.727 7.621 8.477 1 85 94 PHE B C 1
ATOM 1487 O O . PHE B 1 94 ? -14.812 8.172 8.641 1 85 94 PHE B O 1
ATOM 1494 N N . PHE B 1 95 ? -13.531 6.672 7.586 1 80.31 95 PHE B N 1
ATOM 1495 C CA . PHE B 1 95 ? -14.602 6.008 6.852 1 80.31 95 PHE B CA 1
ATOM 1496 C C . PHE B 1 95 ? -14.047 4.867 6.004 1 80.31 95 PHE B C 1
ATOM 1498 O O . PHE B 1 95 ? -12.836 4.785 5.777 1 80.31 95 PHE B O 1
#

Secondary structure (DSSP, 8-state):
--THHHHHHHHHHHHHHHHHHTT-EEE--GGGGS-TT--HHHHHTS-GGGEEEGGGSPSSEEEE-TT--------TT-EEEEE-TT-BEEEEEE-/--THHHHHHHHHHHHHHHHHHTT-EEE--GGGGS-TT--HHHHHTS-GGGEEEGGGSPSSEEEE-TT--------TT-EEEEE-TT-BEEEEEE-

Foldseek 3Di:
DPCVVVVVVVVVVVVVVCVVCPPHDDDDDVCVQAPVLADVVLLVPDDPVPHDDPVVDDPPEHEAEPPPDDDPPVQQAYWYFYAYSSRHTDDIHGD/DPCVVVVVVVVVVVVVVCVVCPPHDDDDDVCVQAPVLADVVLLVVDDPVPDDDPVVDDPPEHEAEPPPDDDPPVQQAYWYFYAYSSRHTDDIHGD